Protein AF-X1UG39-F1 (afdb_monomer_lite)

Foldseek 3Di:
DPPVVPQDFDPVLVVVLVPVLVVVLCVCPVDLAPDAFDDDDPDDVVVRVVVSVVVSVLSNVQSVSVQVSVQSSCCQAFQKGKKFWFPWDFDWDWDADPVRDTDIDRPDIGIHMHGADPVQKDWDFPDQDQPDQGKIKGKDKDFPVVLVVVVVDPVWDVVLSVVLSVDDAPPCPPPPDDDDDTDIKIKIWMWHFDKDWDQDPVRDTDIDGGFTWIWIDISNPGTGDIDGDPDPVSTGRMDMDGPADDPDRGNGGDHSCRVCVVVSVVVSVVVVVVVVVVVVVVVVD

Structure (mmCIF, N/CA/C/O backbone):
data_AF-X1UG39-F1
#
_entry.id   AF-X1UG39-F1
#
loop_
_atom_site.group_PDB
_atom_site.id
_atom_site.type_symbol
_atom_site.label_atom_id
_atom_site.label_alt_id
_atom_site.label_comp_id
_atom_site.label_asym_id
_atom_site.label_entity_id
_atom_site.label_seq_id
_atom_site.pdbx_PDB_ins_code
_atom_site.Cartn_x
_atom_site.Cartn_y
_atom_site.Cartn_z
_atom_site.occupancy
_atom_site.B_iso_or_equiv
_atom_site.auth_seq_id
_atom_site.auth_comp_id
_atom_site.auth_asym_id
_atom_site.auth_atom_id
_atom_site.pdbx_PDB_model_num
ATOM 1 N N . GLY A 1 1 ? 46.819 -3.287 -9.240 1.00 43.56 1 GLY A N 1
ATOM 2 C CA . GLY A 1 1 ? 45.831 -2.227 -9.510 1.00 43.56 1 GLY A CA 1
ATOM 3 C C . GLY A 1 1 ? 44.510 -2.910 -9.733 1.00 43.56 1 GLY A C 1
ATOM 4 O O . GLY A 1 1 ? 44.513 -4.001 -10.279 1.00 43.56 1 GLY A O 1
ATOM 5 N N . PHE A 1 2 ? 43.420 -2.375 -9.208 1.00 46.78 2 PHE A N 1
ATOM 6 C CA . PHE A 1 2 ? 42.122 -3.029 -9.295 1.00 46.78 2 PHE A CA 1
ATOM 7 C C . PHE A 1 2 ? 41.529 -2.851 -10.702 1.00 46.78 2 PHE A C 1
ATOM 9 O O . PHE A 1 2 ? 40.999 -1.787 -10.996 1.00 46.78 2 PHE A O 1
ATOM 16 N N . ASP A 1 3 ? 41.573 -3.889 -11.545 1.00 48.72 3 ASP A N 1
ATOM 17 C CA . ASP A 1 3 ? 40.987 -3.883 -12.904 1.00 48.72 3 ASP A CA 1
ATOM 18 C C . ASP A 1 3 ? 39.478 -3.551 -12.928 1.00 48.72 3 ASP A C 1
ATOM 20 O O . ASP A 1 3 ? 38.929 -3.178 -13.960 1.00 48.72 3 ASP A O 1
ATOM 24 N N . TRP A 1 4 ? 38.788 -3.616 -11.783 1.00 54.56 4 TRP A N 1
ATOM 25 C CA . TRP A 1 4 ? 37.382 -3.222 -11.664 1.00 54.56 4 TRP A CA 1
ATOM 26 C C . TRP A 1 4 ? 37.149 -1.705 -11.584 1.00 54.56 4 TRP A C 1
ATOM 28 O O . TRP A 1 4 ? 36.007 -1.279 -11.730 1.00 54.56 4 TRP A O 1
ATOM 38 N N . GLN A 1 5 ? 38.184 -0.880 -11.369 1.00 53.16 5 GLN A N 1
ATOM 39 C CA . GLN A 1 5 ? 38.027 0.582 -11.298 1.00 53.16 5 GLN A CA 1
ATOM 40 C C . GLN A 1 5 ? 37.808 1.246 -12.667 1.00 53.16 5 GLN A C 1
ATOM 42 O O . GLN A 1 5 ? 37.287 2.357 -12.706 1.00 53.16 5 GLN A O 1
ATOM 47 N N . ASN A 1 6 ? 38.124 0.561 -13.772 1.00 61.47 6 ASN A N 1
ATOM 48 C CA . ASN A 1 6 ? 37.990 1.106 -15.130 1.00 61.47 6 ASN A CA 1
ATOM 49 C C . ASN A 1 6 ? 36.789 0.547 -15.912 1.00 61.47 6 ASN A C 1
ATOM 51 O O . ASN A 1 6 ? 36.588 0.911 -17.068 1.00 61.47 6 ASN A O 1
ATOM 55 N N . ALA A 1 7 ? 35.976 -0.327 -15.310 1.00 72.44 7 ALA A N 1
ATOM 56 C CA . ALA A 1 7 ? 34.803 -0.871 -15.981 1.00 72.44 7 ALA A CA 1
ATOM 57 C C . ALA A 1 7 ? 33.706 0.199 -16.095 1.00 72.44 7 ALA A C 1
ATOM 59 O O . ALA A 1 7 ? 33.137 0.646 -15.097 1.00 72.44 7 ALA A O 1
ATOM 60 N N . VAL A 1 8 ? 33.372 0.582 -17.324 1.00 82.06 8 VAL A N 1
ATOM 61 C CA . VAL A 1 8 ? 32.267 1.494 -17.608 1.00 82.06 8 VAL A CA 1
ATOM 62 C C . VAL A 1 8 ? 30.951 0.730 -17.509 1.00 82.06 8 VAL A C 1
ATOM 64 O O . VAL A 1 8 ? 30.766 -0.331 -18.113 1.00 82.06 8 VAL A O 1
ATOM 67 N N . ASN A 1 9 ? 30.024 1.289 -16.735 1.00 85.06 9 ASN A N 1
ATOM 68 C CA . ASN A 1 9 ? 28.650 0.821 -16.636 1.00 85.06 9 ASN A CA 1
ATOM 69 C C . ASN A 1 9 ? 27.743 1.819 -17.356 1.00 85.06 9 ASN A C 1
ATOM 71 O O . ASN A 1 9 ? 27.659 2.979 -16.957 1.00 85.06 9 ASN A O 1
ATOM 75 N N . VAL A 1 10 ? 27.070 1.374 -18.413 1.00 86.88 10 VAL A N 1
ATOM 76 C CA . VAL A 1 10 ? 26.100 2.195 -19.141 1.00 86.88 10 VAL A CA 1
ATOM 77 C C . VAL A 1 10 ? 24.758 2.084 -18.425 1.00 86.88 10 VAL A C 1
ATOM 79 O O . VAL A 1 10 ? 24.205 0.994 -18.410 1.00 86.88 10 VAL A O 1
ATOM 82 N N . PRO A 1 11 ? 24.176 3.143 -17.851 1.00 88.50 11 PRO A N 1
ATOM 83 C CA . PRO A 1 11 ? 22.990 3.028 -17.001 1.00 88.50 11 PRO A CA 1
ATOM 84 C C . PRO A 1 11 ? 21.670 2.883 -17.790 1.00 88.50 11 PRO A C 1
ATOM 86 O O . PRO A 1 11 ? 20.670 3.507 -17.445 1.00 88.50 11 PRO A O 1
ATOM 89 N N . LEU A 1 12 ? 21.623 2.026 -18.819 1.00 89.25 12 LEU A N 1
ATOM 90 C CA . LEU A 1 12 ? 20.461 1.870 -19.706 1.00 89.25 12 LEU A CA 1
ATOM 91 C C . LEU A 1 12 ? 19.180 1.525 -18.935 1.00 89.25 12 LEU A C 1
ATOM 93 O O . LEU A 1 12 ? 18.113 2.050 -19.236 1.00 89.25 12 LEU A O 1
ATOM 97 N N . MET A 1 13 ? 19.269 0.641 -17.937 1.00 88.94 13 MET A N 1
ATOM 98 C CA . MET A 1 13 ? 18.095 0.255 -17.144 1.00 88.94 13 MET A CA 1
ATOM 99 C C . MET A 1 13 ? 17.573 1.386 -16.258 1.00 88.94 13 MET A C 1
ATOM 101 O O . MET A 1 13 ? 16.368 1.471 -16.038 1.00 88.94 13 MET A O 1
ATOM 105 N N . VAL A 1 14 ? 18.461 2.2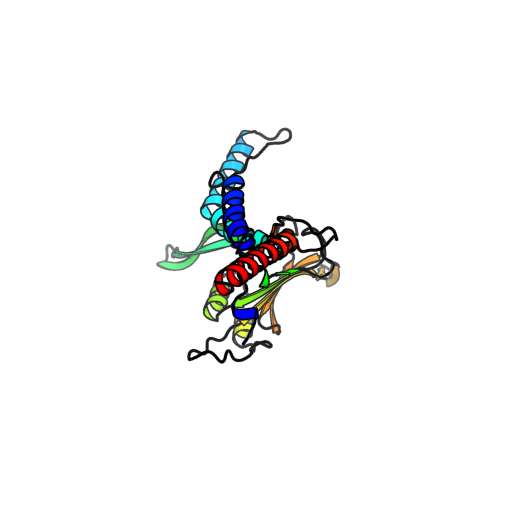58 -15.773 1.00 87.06 14 VAL A N 1
ATOM 106 C CA . VAL A 1 14 ? 18.077 3.424 -14.964 1.00 87.06 14 VAL A CA 1
ATOM 107 C C . VAL A 1 14 ? 17.366 4.446 -15.846 1.00 87.06 14 VAL A C 1
ATOM 109 O O . VAL A 1 14 ? 16.283 4.905 -15.500 1.00 87.06 14 VAL A O 1
ATOM 112 N N . GLU A 1 15 ? 17.921 4.740 -17.023 1.00 88.25 15 GLU A N 1
ATOM 113 C CA . GLU A 1 15 ? 17.285 5.625 -18.007 1.00 88.25 15 GLU A CA 1
ATOM 114 C C . GLU A 1 15 ? 15.943 5.061 -18.503 1.00 88.25 15 GLU A C 1
ATOM 116 O O . GLU A 1 15 ? 14.964 5.794 -18.674 1.00 88.25 15 GLU A O 1
ATOM 121 N N . GLY A 1 16 ? 15.875 3.741 -18.698 1.00 87.75 16 GLY A N 1
ATOM 122 C CA . GLY A 1 16 ? 14.657 3.031 -19.069 1.00 87.75 16 GLY A CA 1
ATOM 123 C C . GLY A 1 16 ? 13.558 3.174 -18.019 1.00 87.75 16 GLY A C 1
ATOM 124 O O . GLY A 1 16 ? 12.430 3.522 -18.365 1.00 87.75 16 GLY A O 1
ATOM 125 N N . GLU A 1 17 ? 13.880 2.970 -16.742 1.00 87.94 17 GLU A N 1
ATOM 126 C CA . GLU A 1 17 ? 12.939 3.152 -15.630 1.00 87.94 17 GLU A CA 1
ATOM 127 C C . GLU A 1 17 ? 12.430 4.597 -15.547 1.00 87.94 17 GLU A C 1
ATOM 129 O O . GLU A 1 17 ? 11.215 4.816 -15.572 1.00 87.94 17 GLU A O 1
ATOM 134 N N . GLN A 1 18 ? 13.345 5.573 -15.587 1.00 88.75 18 GLN A N 1
ATOM 135 C CA . GLN A 1 18 ? 13.027 7.005 -15.568 1.00 88.75 18 GLN A CA 1
ATOM 136 C C . GLN A 1 18 ? 12.145 7.441 -16.744 1.00 88.75 18 GLN A C 1
ATOM 138 O O . GLN A 1 18 ? 11.465 8.462 -16.667 1.00 88.75 18 GLN A O 1
ATOM 143 N N . THR A 1 19 ? 12.131 6.671 -17.833 1.00 91.44 19 THR A N 1
ATOM 144 C CA . THR A 1 19 ? 11.298 6.942 -19.008 1.00 91.44 19 THR A CA 1
ATOM 145 C C . THR A 1 19 ? 9.962 6.197 -18.963 1.00 91.44 19 THR A C 1
ATOM 147 O O . THR A 1 19 ? 8.933 6.749 -19.357 1.00 91.44 19 THR A O 1
ATOM 150 N N . ILE A 1 20 ? 9.951 4.940 -18.516 1.00 90.19 20 ILE A N 1
ATOM 151 C CA . ILE A 1 20 ? 8.768 4.071 -18.549 1.00 90.19 20 ILE A CA 1
ATOM 152 C C . ILE A 1 20 ? 7.751 4.494 -17.492 1.00 90.19 20 ILE A C 1
ATOM 154 O O . ILE A 1 20 ? 6.571 4.632 -17.821 1.00 90.19 20 ILE A O 1
ATOM 158 N N . THR A 1 21 ? 8.191 4.749 -16.257 1.00 91.44 21 THR A N 1
ATOM 159 C CA . THR A 1 21 ? 7.283 5.076 -15.149 1.00 91.44 21 THR A CA 1
ATOM 160 C C . THR A 1 21 ? 6.455 6.342 -15.439 1.00 91.44 21 THR A C 1
ATOM 162 O O . THR A 1 21 ? 5.224 6.254 -15.382 1.00 91.44 21 THR A O 1
ATOM 165 N N . PRO A 1 22 ? 7.043 7.486 -15.860 1.00 92.06 22 PRO A N 1
ATOM 166 C CA . PRO A 1 22 ? 6.260 8.684 -16.174 1.00 92.06 22 PRO A CA 1
ATOM 167 C C . PRO A 1 22 ? 5.339 8.508 -17.383 1.00 92.06 22 PRO A C 1
ATOM 169 O O . PRO A 1 22 ? 4.223 9.021 -17.387 1.00 92.06 22 PRO A O 1
ATOM 172 N N . ARG A 1 23 ? 5.764 7.756 -18.408 1.00 93.00 23 ARG A N 1
ATOM 173 C CA . ARG A 1 23 ? 4.927 7.498 -19.592 1.00 93.00 23 ARG A CA 1
ATOM 174 C C . ARG A 1 23 ? 3.716 6.636 -19.258 1.00 93.00 23 ARG A C 1
ATOM 176 O O . ARG A 1 23 ? 2.617 6.945 -19.710 1.00 93.00 23 ARG A O 1
ATOM 183 N N . LEU A 1 24 ? 3.907 5.584 -18.460 1.00 90.50 24 LEU A N 1
ATOM 184 C CA . LEU A 1 24 ? 2.805 4.766 -17.957 1.00 90.50 24 LEU A CA 1
ATOM 185 C C . LEU A 1 24 ? 1.859 5.600 -17.098 1.00 90.50 24 LEU A C 1
ATOM 187 O O . LEU A 1 24 ? 0.648 5.467 -17.231 1.00 90.50 24 LEU A O 1
ATOM 191 N N . PHE A 1 25 ? 2.401 6.474 -16.250 1.00 91.81 25 PHE A N 1
ATOM 192 C CA . PHE A 1 25 ? 1.592 7.338 -15.402 1.00 91.81 25 PHE A CA 1
ATOM 193 C C . PHE A 1 25 ? 0.697 8.267 -16.227 1.00 91.81 25 PHE A C 1
ATOM 195 O O . PHE A 1 25 ? -0.512 8.270 -16.028 1.00 91.81 25 PHE A O 1
ATOM 202 N N . VAL A 1 26 ? 1.255 8.975 -17.213 1.00 92.00 26 VAL A N 1
ATOM 203 C CA . VAL A 1 26 ? 0.478 9.859 -18.101 1.00 92.00 26 VAL A CA 1
ATOM 204 C C . VAL A 1 26 ? -0.567 9.081 -18.911 1.00 92.00 26 VAL A C 1
ATOM 206 O O . VAL A 1 26 ? -1.659 9.585 -19.154 1.00 92.00 26 VAL A O 1
ATOM 209 N N . ALA A 1 27 ? -0.260 7.844 -19.314 1.00 90.25 27 ALA A N 1
ATOM 210 C CA . ALA A 1 27 ? -1.197 6.999 -20.052 1.00 90.25 27 ALA A CA 1
ATOM 211 C C . ALA A 1 27 ? -2.355 6.477 -19.182 1.00 90.25 27 ALA A C 1
ATOM 213 O O . ALA A 1 27 ? -3.484 6.390 -19.663 1.00 90.25 27 ALA A O 1
ATOM 214 N N . LEU A 1 28 ? -2.087 6.123 -17.921 1.00 88.31 28 LEU A N 1
ATOM 215 C CA . LEU A 1 28 ? -3.104 5.638 -16.982 1.00 88.31 28 LEU A CA 1
ATOM 216 C C . LEU A 1 28 ? -3.922 6.776 -16.372 1.00 88.31 28 LEU A C 1
ATOM 218 O O . LEU A 1 28 ? -5.110 6.595 -16.125 1.00 88.31 28 LEU A O 1
ATOM 222 N N . PHE A 1 29 ? -3.306 7.941 -16.173 1.00 89.62 29 PHE A N 1
ATOM 223 C CA . PHE A 1 29 ? -3.906 9.136 -15.586 1.00 89.62 29 PHE A CA 1
ATOM 224 C C . PHE A 1 29 ? -3.831 10.332 -16.550 1.00 89.62 29 PHE A C 1
ATOM 226 O O . PHE A 1 29 ? -3.197 11.337 -16.234 1.00 89.62 29 PHE A O 1
ATOM 233 N N . PRO A 1 30 ? -4.488 10.268 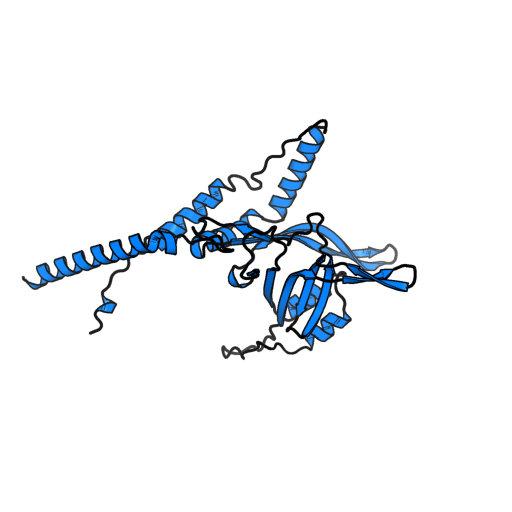-17.728 1.00 84.69 30 PRO A N 1
ATOM 234 C CA . PRO A 1 30 ? -4.514 11.390 -18.669 1.00 84.69 30 PRO A CA 1
ATOM 235 C C . PRO A 1 30 ? -5.254 12.616 -18.111 1.00 84.69 30 PRO A C 1
ATOM 237 O O . PRO A 1 30 ? -5.023 13.731 -18.562 1.00 84.69 30 PRO A O 1
ATOM 240 N N . ASN A 1 31 ? -6.147 12.403 -17.142 1.00 82.44 31 ASN A N 1
ATOM 241 C CA . ASN A 1 31 ? -6.855 13.421 -16.372 1.00 82.44 31 ASN A CA 1
ATOM 242 C C . ASN A 1 31 ? -6.887 12.979 -14.901 1.00 82.44 31 ASN A C 1
ATOM 244 O O . ASN A 1 31 ? -6.723 11.791 -14.623 1.00 82.44 31 ASN A O 1
ATOM 248 N N . ASP A 1 32 ? -7.223 13.885 -13.979 1.00 71.00 32 ASP A N 1
ATOM 249 C CA . ASP A 1 32 ? -7.177 13.608 -12.533 1.00 71.00 32 ASP A CA 1
ATOM 250 C C . ASP A 1 32 ? -8.048 12.430 -12.058 1.00 71.00 32 ASP A C 1
ATOM 252 O O . ASP A 1 32 ? -7.845 11.943 -10.956 1.00 71.00 32 ASP A O 1
ATOM 256 N N . ALA A 1 33 ? -9.042 11.985 -12.838 1.00 78.44 33 ALA A N 1
ATOM 257 C CA . ALA A 1 33 ? -9.905 10.849 -12.500 1.00 78.44 33 ALA A CA 1
ATOM 258 C C . ALA A 1 33 ? -10.308 10.070 -13.773 1.00 78.44 33 ALA A C 1
ATOM 260 O O . ALA A 1 33 ? -11.384 10.310 -14.339 1.00 78.44 33 ALA A O 1
ATOM 261 N N . PRO A 1 34 ? -9.438 9.168 -14.263 1.00 82.75 34 PRO A N 1
ATOM 262 C CA . PRO A 1 34 ? -9.555 8.515 -15.566 1.00 82.75 34 PRO A CA 1
ATOM 263 C C . PRO A 1 34 ? -10.505 7.314 -15.503 1.00 82.75 34 PRO A C 1
ATOM 265 O O . PRO A 1 34 ? -10.111 6.166 -15.686 1.00 82.75 34 PRO A O 1
ATOM 268 N N . MET A 1 35 ? -11.774 7.572 -15.198 1.00 84.69 35 MET A N 1
ATOM 269 C CA . MET A 1 35 ? -12.773 6.523 -15.038 1.00 84.69 35 MET A CA 1
ATOM 270 C C . MET A 1 35 ? -14.095 6.864 -15.703 1.00 84.69 35 MET A C 1
ATOM 272 O O . MET A 1 35 ? -14.516 8.026 -15.746 1.00 84.69 35 MET A O 1
ATOM 276 N N . ASP A 1 36 ? -14.762 5.815 -16.169 1.00 84.19 36 ASP A N 1
ATOM 277 C CA . ASP A 1 36 ? -16.107 5.889 -16.708 1.00 84.19 36 ASP A CA 1
ATOM 278 C C . ASP A 1 36 ? -17.020 4.880 -16.014 1.00 84.19 36 ASP A C 1
ATOM 280 O O . ASP A 1 36 ? -16.575 3.818 -15.578 1.00 84.19 36 ASP A O 1
ATOM 284 N N . VAL A 1 37 ? -18.293 5.240 -15.876 1.00 86.69 37 VAL A N 1
ATOM 285 C CA . VAL A 1 37 ? -19.302 4.405 -15.218 1.00 86.69 37 VAL A CA 1
ATOM 286 C C . VAL A 1 37 ? -20.331 4.034 -16.265 1.00 86.69 37 VAL A C 1
ATOM 288 O O . VAL A 1 37 ? -21.053 4.896 -16.761 1.00 86.69 37 VAL A O 1
ATOM 291 N N . LYS A 1 38 ? -20.402 2.744 -16.589 1.00 87.44 38 LYS A N 1
ATOM 292 C CA . LYS A 1 38 ? -21.445 2.193 -17.446 1.00 87.44 38 LYS A CA 1
ATOM 293 C C . LYS A 1 38 ? -22.551 1.625 -16.566 1.00 87.44 38 LYS A C 1
ATOM 295 O O . LYS A 1 38 ? -22.279 0.825 -15.675 1.00 87.44 38 LYS A O 1
ATOM 300 N N . VAL A 1 39 ? -23.782 2.058 -16.807 1.00 86.06 39 VAL A N 1
ATOM 301 C CA . VAL A 1 39 ? -24.960 1.510 -16.131 1.00 86.06 39 VAL A CA 1
ATOM 302 C C . VAL A 1 39 ? -25.368 0.220 -16.845 1.00 86.06 39 VAL A C 1
ATOM 304 O O . VAL A 1 39 ? -25.439 0.189 -18.073 1.00 86.06 39 VAL A O 1
ATOM 307 N N . GLU A 1 40 ? -25.591 -0.851 -16.086 1.00 85.94 40 GLU A N 1
ATOM 308 C CA . GLU A 1 40 ? -26.074 -2.137 -16.599 1.00 85.94 40 GLU A CA 1
ATOM 309 C C . GLU A 1 40 ? -27.494 -2.409 -16.074 1.00 85.94 40 GLU A C 1
ATOM 311 O O . GLU A 1 40 ? -27.771 -2.198 -14.892 1.00 85.94 40 GLU A O 1
ATOM 316 N N . GLY A 1 41 ? -28.394 -2.883 -16.945 1.00 83.81 41 GLY A N 1
ATOM 317 C CA . GLY A 1 41 ? -29.793 -3.191 -16.610 1.00 83.81 41 GLY A CA 1
ATOM 318 C C . GLY A 1 41 ? -30.752 -1.994 -16.714 1.00 83.81 41 GLY A C 1
ATOM 319 O O . GLY A 1 41 ? -30.502 -1.066 -17.476 1.00 83.81 41 GLY A O 1
ATOM 320 N N . ASP A 1 42 ? -31.841 -2.026 -15.937 1.00 84.19 42 ASP A N 1
ATOM 321 C CA . ASP A 1 42 ? -32.920 -1.011 -15.926 1.00 84.19 42 ASP A CA 1
ATOM 322 C C . ASP A 1 42 ? -32.642 0.190 -14.996 1.00 84.19 42 ASP A C 1
ATOM 324 O O . ASP A 1 42 ? -33.539 0.974 -14.673 1.00 84.19 42 ASP A O 1
ATOM 328 N N . ALA A 1 43 ? -31.412 0.340 -14.498 1.00 83.06 43 ALA A N 1
ATOM 329 C CA . ALA A 1 43 ? -31.084 1.448 -13.609 1.00 83.06 43 ALA A CA 1
ATOM 330 C C . ALA A 1 43 ? -31.063 2.794 -14.374 1.00 83.06 43 ALA A C 1
ATOM 332 O O . ALA A 1 43 ? -30.602 2.847 -15.516 1.00 83.06 43 ALA A O 1
ATOM 333 N N . PRO A 1 44 ? -31.516 3.910 -13.766 1.00 87.44 44 PRO A N 1
ATOM 334 C CA . PRO A 1 44 ? -31.532 5.208 -14.437 1.00 87.44 44 PRO A CA 1
ATOM 335 C C . PRO A 1 44 ? -30.117 5.707 -14.759 1.00 87.44 44 PRO A C 1
ATOM 337 O O . PRO A 1 44 ? -29.266 5.785 -13.868 1.00 87.44 44 PRO A O 1
ATOM 340 N N . GLU A 1 45 ? -29.884 6.152 -15.996 1.00 86.75 45 GLU A N 1
ATOM 341 C CA . GLU A 1 45 ? -28.589 6.709 -16.426 1.00 86.75 45 GLU A CA 1
ATOM 342 C C . GLU A 1 45 ? -28.145 7.912 -15.573 1.00 86.75 45 GLU A C 1
ATOM 344 O O . GLU A 1 45 ? -26.958 8.078 -15.282 1.00 86.75 45 GLU A O 1
ATOM 349 N N . GLU A 1 46 ? -29.098 8.709 -15.078 1.00 87.12 46 GLU A N 1
ATOM 350 C CA . GLU A 1 46 ? -28.826 9.835 -14.178 1.00 87.12 46 GLU A CA 1
ATOM 351 C C . GLU A 1 46 ? -28.083 9.417 -12.902 1.00 87.12 46 GLU A C 1
ATOM 353 O O . GLU A 1 46 ? -27.228 10.154 -12.403 1.00 87.12 46 GLU A O 1
ATOM 358 N N . GLN A 1 47 ? -28.387 8.233 -12.362 1.00 86.81 47 GLN A N 1
ATOM 359 C CA . GLN A 1 47 ? -27.704 7.725 -11.174 1.00 86.81 47 GLN A CA 1
ATOM 360 C C . GLN A 1 47 ? -26.250 7.377 -11.494 1.00 86.81 47 GLN A C 1
ATOM 362 O O . GLN A 1 47 ? -25.364 7.702 -10.705 1.00 86.81 47 GLN A O 1
ATOM 367 N N . GLY A 1 48 ? -25.989 6.807 -12.673 1.00 86.94 48 GLY A N 1
ATOM 368 C CA . GLY A 1 48 ? -24.634 6.539 -13.156 1.00 86.94 48 GLY A CA 1
ATOM 369 C C . GLY A 1 48 ? -23.797 7.812 -13.267 1.00 86.94 48 GLY A C 1
ATOM 370 O O . GLY A 1 48 ? -22.667 7.853 -12.779 1.00 86.94 48 GLY A O 1
ATOM 371 N N . ILE A 1 49 ? -24.377 8.887 -13.810 1.00 87.19 49 ILE A N 1
ATOM 372 C CA . ILE A 1 49 ? -23.715 10.197 -13.916 1.00 87.19 49 ILE A CA 1
ATOM 373 C C . ILE A 1 49 ? -23.397 10.767 -12.526 1.00 87.19 49 ILE A C 1
ATOM 375 O O . ILE A 1 49 ? -22.288 11.255 -12.295 1.00 87.19 49 ILE A O 1
ATOM 379 N N . ARG A 1 50 ? -24.335 10.676 -11.572 1.00 89.00 50 ARG A N 1
ATOM 380 C CA . ARG A 1 50 ? -24.105 11.129 -10.188 1.00 89.00 50 ARG A CA 1
ATOM 381 C C . ARG A 1 50 ? -22.999 10.332 -9.503 1.00 89.00 50 ARG A C 1
ATOM 383 O O . ARG A 1 50 ? -22.115 10.929 -8.893 1.00 89.00 50 ARG A O 1
ATOM 390 N N . ILE A 1 51 ? -23.022 9.005 -9.629 1.00 89.00 51 ILE A N 1
ATOM 391 C CA . ILE A 1 51 ? -21.992 8.120 -9.070 1.00 89.00 51 ILE A CA 1
ATOM 392 C C . ILE A 1 51 ? -20.630 8.465 -9.670 1.00 89.00 51 ILE A C 1
ATOM 394 O O . ILE A 1 51 ? -19.673 8.665 -8.925 1.00 89.00 51 ILE A O 1
ATOM 398 N N . LYS A 1 52 ? -20.547 8.626 -10.996 1.00 90.00 52 LYS A N 1
ATOM 399 C CA . LYS A 1 52 ? -19.323 9.056 -11.679 1.00 90.00 52 LYS A CA 1
ATOM 400 C C . LYS A 1 52 ? -18.794 10.369 -11.103 1.00 90.00 52 LYS A C 1
ATOM 402 O O . LYS A 1 52 ? -17.622 10.433 -10.744 1.00 90.00 52 LYS A O 1
ATOM 407 N N . GLY A 1 53 ? -19.649 11.381 -10.951 1.00 90.38 53 GLY A N 1
ATOM 408 C CA . GLY A 1 53 ? -19.262 12.672 -10.378 1.00 90.38 53 GLY A CA 1
ATOM 409 C C . GLY A 1 53 ? -18.728 12.561 -8.946 1.00 90.38 53 GLY A C 1
ATOM 410 O O . GLY A 1 53 ? -17.703 13.161 -8.625 1.00 90.38 53 GLY A O 1
ATOM 411 N N . ILE A 1 54 ? -19.371 11.750 -8.099 1.00 89.50 54 ILE A N 1
ATOM 412 C CA . ILE A 1 54 ? -18.940 11.521 -6.710 1.00 89.50 54 ILE A CA 1
ATOM 413 C C . ILE A 1 54 ? -17.589 10.804 -6.663 1.00 89.50 54 ILE A C 1
ATOM 415 O O . ILE A 1 54 ? -16.706 11.215 -5.907 1.00 89.50 54 ILE A O 1
ATOM 419 N N . ILE A 1 55 ? -17.399 9.755 -7.469 1.00 88.38 55 ILE A N 1
ATOM 420 C CA . ILE A 1 55 ? -16.133 9.022 -7.446 1.00 88.38 55 ILE A CA 1
ATOM 421 C C . ILE A 1 55 ? -15.007 9.901 -7.992 1.00 88.38 55 ILE A C 1
ATOM 423 O O . ILE A 1 55 ? -13.969 9.998 -7.347 1.00 88.38 55 ILE A O 1
ATOM 427 N N . GLN A 1 56 ? -15.224 10.613 -9.103 1.00 89.88 56 GLN A N 1
ATOM 428 C CA . GLN A 1 56 ? -14.235 11.550 -9.648 1.00 89.88 56 GLN A CA 1
ATOM 429 C C . GLN A 1 56 ? -13.873 12.654 -8.647 1.00 89.88 56 GLN A C 1
ATOM 431 O O . GLN A 1 56 ? -12.705 13.024 -8.539 1.00 89.88 56 GLN A O 1
ATOM 436 N N . HIS A 1 57 ? -14.849 13.159 -7.886 1.00 90.19 57 HIS A N 1
ATOM 437 C CA . HIS A 1 57 ? -14.592 14.115 -6.816 1.00 90.19 57 HIS A CA 1
ATOM 438 C C . HIS A 1 57 ? -13.675 13.516 -5.742 1.00 90.19 57 HIS A C 1
ATOM 440 O O . HIS A 1 57 ? -12.622 14.084 -5.464 1.00 90.19 57 HIS A O 1
ATOM 446 N N . HIS A 1 58 ? -14.015 12.352 -5.181 1.00 88.38 58 HIS A N 1
ATOM 447 C CA . HIS A 1 58 ? -13.189 11.718 -4.148 1.00 88.38 58 HIS A CA 1
ATOM 448 C C . HIS A 1 58 ? -11.802 11.314 -4.649 1.00 88.38 58 HIS A C 1
ATOM 450 O O . HIS A 1 58 ? -10.837 11.451 -3.905 1.00 88.38 58 HIS A O 1
ATOM 456 N N . PHE A 1 59 ? -11.691 10.887 -5.906 1.00 89.19 59 PHE A N 1
ATOM 457 C CA . PHE A 1 59 ? -10.419 10.550 -6.540 1.00 89.19 59 PHE A CA 1
ATOM 458 C C . PHE A 1 59 ? -9.463 11.751 -6.576 1.00 89.19 59 PHE A C 1
ATOM 460 O O . PHE A 1 59 ? -8.281 11.610 -6.273 1.00 89.19 59 PHE A O 1
ATOM 467 N N . ARG A 1 60 ? -9.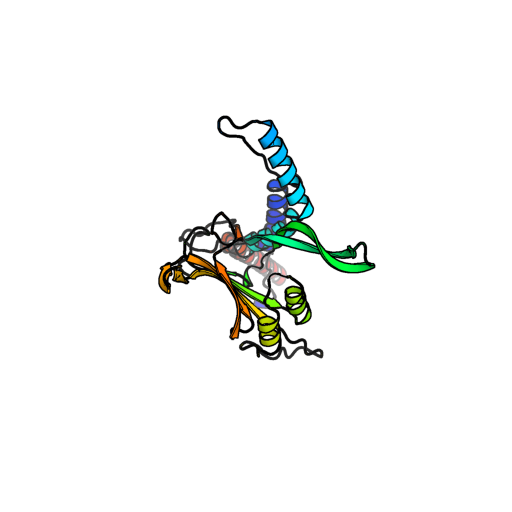997 12.946 -6.872 1.00 88.31 60 ARG A N 1
ATOM 468 C CA . ARG A 1 60 ? -9.247 14.210 -6.844 1.00 88.31 60 ARG A CA 1
ATOM 469 C C . ARG A 1 60 ? -8.895 14.647 -5.428 1.00 88.31 60 ARG A C 1
ATOM 471 O O . ARG A 1 60 ? -7.762 15.031 -5.175 1.00 88.31 60 ARG A O 1
ATOM 478 N N . VAL A 1 61 ? -9.853 14.604 -4.498 1.00 88.62 61 VAL A N 1
ATOM 479 C CA . VAL A 1 61 ? -9.629 15.078 -3.118 1.00 88.62 61 VAL A CA 1
ATOM 480 C C . VAL A 1 61 ? -8.633 14.187 -2.362 1.00 88.62 61 VAL A C 1
ATOM 482 O O . VAL A 1 61 ? -7.892 14.681 -1.515 1.00 88.62 61 VAL A O 1
ATOM 485 N N . ALA A 1 62 ? -8.607 12.888 -2.662 1.00 87.44 62 ALA A N 1
ATOM 486 C CA . ALA A 1 62 ? -7.664 11.936 -2.081 1.00 87.44 62 ALA A CA 1
ATOM 487 C C . ALA A 1 62 ? -6.295 11.896 -2.784 1.00 87.44 62 ALA A C 1
ATOM 489 O O . ALA A 1 62 ? -5.471 11.084 -2.388 1.00 87.44 62 ALA A O 1
ATOM 490 N N . ASP A 1 63 ? -6.073 12.716 -3.820 1.00 90.12 63 ASP A N 1
ATOM 491 C CA . ASP A 1 63 ? -4.854 12.722 -4.644 1.00 90.12 63 ASP A CA 1
ATOM 492 C C . ASP A 1 63 ? -4.366 11.310 -5.022 1.00 90.12 63 ASP A C 1
ATOM 494 O O . ASP A 1 63 ? -3.199 10.942 -4.882 1.00 90.12 63 ASP A O 1
ATOM 498 N N . VAL A 1 64 ? -5.297 10.481 -5.507 1.00 90.69 64 VAL A N 1
ATOM 499 C CA . VAL A 1 64 ? -4.983 9.102 -5.904 1.00 90.69 64 VAL A CA 1
ATOM 500 C C . VAL A 1 64 ? -3.843 9.046 -6.934 1.00 90.69 64 VAL A C 1
ATOM 502 O O . VAL A 1 64 ? -2.987 8.174 -6.785 1.00 90.69 64 VAL A O 1
ATOM 505 N N . PRO A 1 65 ? -3.755 9.940 -7.946 1.00 91.06 65 PRO A N 1
ATOM 506 C CA . PRO A 1 65 ? -2.610 9.952 -8.854 1.00 91.06 65 PRO A CA 1
ATOM 507 C C . PRO A 1 65 ? -1.275 10.171 -8.124 1.00 91.06 65 PRO A C 1
ATOM 509 O O . PRO A 1 65 ? -0.317 9.442 -8.395 1.00 91.06 65 PRO A O 1
ATOM 512 N N . GLY A 1 66 ? -1.214 11.110 -7.172 1.00 91.44 66 GLY A N 1
ATOM 513 C CA . GLY A 1 66 ? -0.022 11.374 -6.364 1.00 91.44 66 GLY A CA 1
ATOM 514 C C . GLY A 1 66 ? 0.438 10.158 -5.557 1.00 91.44 66 GLY A C 1
ATOM 515 O O . GLY A 1 66 ? 1.629 9.853 -5.529 1.00 91.44 66 GLY A O 1
ATOM 516 N N . GLU A 1 67 ? -0.502 9.403 -4.987 1.00 91.94 67 GLU A N 1
ATOM 517 C CA . GLU A 1 67 ? -0.223 8.185 -4.211 1.00 91.94 67 GLU A CA 1
ATOM 518 C C . GLU A 1 67 ? 0.079 6.958 -5.098 1.00 91.94 67 GLU A C 1
ATOM 520 O O . GLU A 1 67 ? 0.846 6.065 -4.724 1.00 91.94 67 GLU A O 1
ATOM 525 N N . CYS A 1 68 ? -0.481 6.906 -6.310 1.00 92.56 68 CYS A N 1
ATOM 526 C CA . CYS A 1 68 ? -0.220 5.846 -7.283 1.00 92.56 68 CYS A CA 1
ATOM 527 C C . CYS A 1 68 ? 1.161 5.967 -7.938 1.00 92.56 68 CYS A C 1
ATOM 529 O O . CYS A 1 68 ? 1.774 4.939 -8.226 1.00 92.56 68 CYS A O 1
ATOM 531 N N . TYR A 1 69 ? 1.671 7.180 -8.168 1.00 93.62 69 TYR A N 1
ATOM 532 C CA . TYR A 1 69 ? 2.977 7.392 -8.798 1.00 93.62 69 TYR A CA 1
ATOM 533 C C . TYR A 1 69 ? 4.134 6.648 -8.094 1.00 93.62 69 TYR A C 1
ATOM 535 O O . TYR A 1 69 ? 4.795 5.840 -8.751 1.00 93.62 69 TYR A O 1
ATOM 543 N N . PRO A 1 70 ? 4.372 6.801 -6.772 1.00 94.50 70 PRO A N 1
ATOM 544 C CA . PRO A 1 70 ? 5.426 6.055 -6.082 1.00 94.50 70 PRO A CA 1
ATOM 545 C C . PRO A 1 70 ? 5.179 4.538 -6.085 1.00 94.50 70 PRO A C 1
ATOM 547 O O . PRO A 1 70 ? 6.137 3.766 -6.176 1.00 94.50 70 PRO A O 1
ATOM 550 N N . ALA A 1 71 ? 3.918 4.087 -6.062 1.00 94.62 71 ALA A N 1
ATOM 551 C CA . ALA A 1 71 ? 3.588 2.668 -6.212 1.00 94.62 71 ALA A CA 1
ATOM 552 C C . ALA A 1 71 ? 3.978 2.136 -7.597 1.00 94.62 71 ALA A C 1
ATOM 554 O O . ALA A 1 71 ? 4.520 1.036 -7.705 1.00 94.62 71 ALA A O 1
ATOM 555 N N . MET A 1 72 ? 3.754 2.917 -8.655 1.00 94.06 72 MET A N 1
ATOM 556 C CA . MET A 1 72 ? 4.179 2.578 -10.012 1.00 94.06 72 MET A CA 1
ATOM 557 C C . MET A 1 72 ? 5.702 2.553 -10.140 1.00 94.06 72 MET A C 1
ATOM 559 O O . MET A 1 72 ? 6.230 1.623 -10.745 1.00 94.06 72 MET A O 1
ATOM 563 N N . THR A 1 73 ? 6.415 3.490 -9.513 1.00 93.94 73 THR A N 1
ATOM 564 C CA . THR A 1 73 ? 7.885 3.476 -9.453 1.00 93.94 73 THR A CA 1
ATOM 565 C C . THR A 1 73 ? 8.402 2.206 -8.776 1.00 93.94 73 THR A C 1
ATOM 567 O O . THR A 1 73 ? 9.272 1.521 -9.311 1.00 93.94 73 THR A O 1
ATOM 570 N N . GLN A 1 74 ? 7.831 1.815 -7.631 1.00 94.38 74 GLN A N 1
ATOM 571 C CA . GLN A 1 74 ? 8.202 0.556 -6.975 1.00 94.38 74 GLN A CA 1
ATOM 572 C C . GLN A 1 74 ? 7.828 -0.675 -7.802 1.00 94.38 74 GLN A C 1
ATOM 574 O O . GLN A 1 74 ? 8.587 -1.639 -7.836 1.00 94.38 74 GLN A O 1
ATOM 579 N N . CYS A 1 75 ? 6.708 -0.635 -8.520 1.00 94.06 75 CYS A N 1
ATOM 580 C CA . CYS A 1 75 ? 6.326 -1.681 -9.461 1.00 94.06 75 CYS A CA 1
ATOM 581 C C . CYS A 1 75 ? 7.347 -1.828 -10.598 1.00 94.06 75 CYS A C 1
ATOM 583 O O . CYS A 1 75 ? 7.757 -2.934 -10.935 1.00 94.06 75 CYS A O 1
ATOM 585 N N . SER A 1 76 ? 7.807 -0.707 -11.145 1.00 93.00 76 SER A N 1
ATOM 586 C CA . SER A 1 76 ? 8.813 -0.635 -12.201 1.00 93.00 76 SER A CA 1
ATOM 587 C C . SER A 1 76 ? 10.175 -1.178 -11.736 1.00 93.00 76 SER A C 1
ATOM 589 O O . SER A 1 76 ? 10.800 -1.993 -12.420 1.00 93.00 76 SER A O 1
ATOM 591 N N . LEU A 1 77 ? 10.601 -0.799 -10.524 1.00 92.19 77 LEU A N 1
ATOM 592 C CA . LEU A 1 77 ? 11.891 -1.177 -9.936 1.00 92.19 77 LEU A CA 1
ATOM 593 C C . LEU A 1 77 ? 11.915 -2.601 -9.361 1.00 92.19 77 LEU A C 1
ATOM 595 O O . LEU A 1 77 ? 12.819 -3.377 -9.665 1.00 92.19 77 LEU A O 1
ATOM 599 N N . LEU A 1 78 ? 10.938 -2.936 -8.516 1.00 92.75 78 LEU A N 1
ATOM 600 C CA . LEU A 1 78 ? 10.880 -4.162 -7.707 1.00 92.75 78 LEU A CA 1
ATOM 601 C C . LEU A 1 78 ? 9.882 -5.195 -8.254 1.00 92.75 78 LEU A C 1
ATOM 603 O O . LEU A 1 78 ? 9.749 -6.282 -7.698 1.00 92.75 78 LEU A O 1
ATOM 607 N N . GLY A 1 79 ? 9.144 -4.859 -9.313 1.00 92.94 79 GLY A N 1
ATOM 608 C CA . GLY A 1 79 ? 8.168 -5.729 -9.973 1.00 92.94 79 GLY A CA 1
ATOM 609 C C . GLY A 1 79 ? 6.755 -5.679 -9.393 1.00 92.94 79 GLY A C 1
ATOM 610 O O . GLY A 1 79 ? 5.812 -6.127 -10.043 1.00 92.94 79 GLY A O 1
ATOM 611 N N . THR A 1 80 ? 6.579 -5.145 -8.181 1.00 94.62 80 THR A N 1
ATOM 612 C CA . THR A 1 80 ? 5.262 -5.014 -7.534 1.00 94.62 80 THR A CA 1
ATOM 613 C C . THR A 1 80 ? 5.127 -3.664 -6.844 1.00 94.62 80 THR A C 1
ATOM 615 O O . THR A 1 80 ? 6.057 -3.225 -6.176 1.00 94.62 80 THR A O 1
ATOM 618 N N . GLY A 1 81 ? 3.971 -3.024 -6.983 1.00 95.06 81 GLY A N 1
ATOM 619 C CA . GLY A 1 81 ? 3.606 -1.803 -6.269 1.00 95.06 81 GLY A CA 1
ATOM 620 C C . GLY A 1 81 ? 2.330 -1.995 -5.460 1.00 95.06 81 GLY A C 1
ATOM 621 O O . GLY A 1 81 ? 1.483 -2.817 -5.828 1.00 95.06 81 GLY A O 1
ATOM 622 N N . TYR A 1 82 ? 2.180 -1.232 -4.378 1.00 95.50 82 TYR A N 1
ATOM 623 C CA . TYR A 1 82 ? 0.998 -1.294 -3.523 1.00 95.50 82 TYR A CA 1
ATOM 624 C C . TYR A 1 82 ? 0.424 0.093 -3.250 1.00 95.50 82 TYR A C 1
ATOM 626 O O . TYR A 1 82 ? 1.147 1.045 -2.960 1.00 95.50 82 TYR A O 1
ATOM 634 N N . VAL A 1 83 ? -0.901 0.172 -3.298 1.00 94.38 83 VAL A N 1
ATOM 635 C CA . VAL A 1 83 ? -1.672 1.339 -2.866 1.00 94.38 83 VAL A CA 1
ATOM 636 C C . VAL A 1 83 ? -2.744 0.845 -1.910 1.00 94.38 83 VAL A C 1
ATOM 638 O O . VAL A 1 83 ? -3.424 -0.138 -2.190 1.00 94.38 83 VAL A O 1
ATOM 641 N N . GLU A 1 84 ? -2.889 1.497 -0.770 1.00 91.25 84 GLU A N 1
ATOM 642 C CA . GLU A 1 84 ? -3.999 1.282 0.143 1.00 91.25 84 GLU A CA 1
ATOM 643 C C . GLU A 1 84 ? -5.176 2.146 -0.302 1.00 91.25 84 GLU A C 1
ATOM 645 O O . GLU A 1 84 ? -5.047 3.361 -0.439 1.00 91.25 84 GLU A O 1
ATOM 650 N N . GLY A 1 85 ? -6.320 1.511 -0.532 1.00 82.81 85 GLY A N 1
ATOM 651 C CA . GLY A 1 85 ? -7.569 2.170 -0.880 1.00 82.81 85 GLY A CA 1
ATOM 652 C C . GLY A 1 85 ? -8.659 1.726 0.081 1.00 82.81 85 GLY A C 1
ATOM 653 O O . GLY A 1 85 ? -8.925 0.535 0.206 1.00 82.81 85 GLY A O 1
ATOM 654 N N . GLY A 1 86 ? -9.299 2.680 0.758 1.00 70.25 86 GLY A N 1
ATOM 655 C CA . GLY A 1 86 ? -10.416 2.391 1.661 1.00 70.25 86 GLY A CA 1
ATOM 656 C C . GLY A 1 86 ? -10.191 2.799 3.111 1.00 70.25 86 GLY A C 1
ATOM 657 O O . GLY A 1 86 ? -11.111 2.652 3.923 1.00 70.25 86 GLY A O 1
ATOM 658 N N . GLN A 1 87 ? -9.027 3.346 3.476 1.00 73.06 87 GLN A N 1
ATOM 659 C CA . GLN A 1 87 ? -8.933 4.048 4.751 1.00 73.06 87 GLN A CA 1
ATOM 660 C C . GLN A 1 87 ? -9.852 5.276 4.681 1.00 73.06 87 GLN A C 1
ATOM 662 O O . GLN A 1 87 ? -9.812 6.053 3.731 1.00 73.06 87 GLN A O 1
ATOM 667 N N . TRP A 1 88 ? -10.720 5.435 5.678 1.00 76.31 88 TRP A N 1
ATOM 668 C CA . TRP A 1 88 ? -11.550 6.628 5.776 1.00 76.31 88 TRP A CA 1
ATOM 669 C C . TRP A 1 88 ? -10.742 7.737 6.433 1.00 76.31 88 TRP A C 1
ATOM 671 O O . TRP A 1 88 ? -10.328 7.606 7.586 1.00 76.31 88 TRP A O 1
ATOM 681 N N . PHE A 1 89 ? -10.549 8.836 5.715 1.00 80.25 89 PHE A N 1
ATOM 682 C CA . PHE A 1 89 ? -10.063 10.068 6.304 1.00 80.25 89 PHE A CA 1
ATOM 683 C C . PHE A 1 89 ? -11.185 10.686 7.132 1.00 80.25 89 PHE A C 1
ATOM 685 O O . PHE A 1 89 ? -12.290 10.911 6.629 1.00 80.25 89 PHE A O 1
ATOM 692 N N . ILE A 1 90 ? -10.903 10.942 8.408 1.00 77.44 90 ILE A N 1
ATOM 693 C CA . ILE A 1 90 ? -11.821 11.612 9.324 1.00 77.44 90 ILE A CA 1
ATOM 694 C C . ILE A 1 90 ? -11.142 12.892 9.793 1.00 77.44 90 ILE A C 1
ATOM 696 O O . ILE A 1 90 ? -10.224 12.856 10.612 1.00 77.44 90 ILE A O 1
ATOM 700 N N . ARG A 1 91 ? -11.611 14.041 9.302 1.00 77.50 91 ARG A N 1
ATOM 701 C CA . ARG A 1 91 ? -11.211 15.333 9.861 1.00 77.50 91 ARG A CA 1
ATOM 702 C C . ARG A 1 91 ? -12.163 15.680 10.980 1.00 77.50 91 ARG A C 1
ATOM 704 O O . ARG A 1 91 ? -13.358 15.870 10.758 1.00 77.50 91 ARG A O 1
ATOM 711 N N . LYS A 1 92 ? -11.623 15.793 12.182 1.00 73.00 92 LYS A N 1
ATOM 712 C CA . LYS A 1 92 ? -12.365 16.279 13.337 1.00 73.00 92 LYS A CA 1
ATOM 713 C C . LYS A 1 92 ? -12.063 17.751 13.567 1.00 73.00 92 LYS A C 1
ATOM 715 O O . LYS A 1 92 ? -10.966 18.216 13.261 1.00 73.00 92 LYS A O 1
ATOM 720 N N . GLY A 1 93 ? -13.017 18.469 14.132 1.00 75.25 93 GLY A N 1
ATOM 721 C CA . GLY A 1 93 ? -12.773 19.817 14.615 1.00 75.25 93 GLY A CA 1
ATOM 722 C C . GLY A 1 93 ? -13.729 20.205 15.725 1.00 75.25 93 GLY A C 1
ATOM 723 O O . GLY A 1 93 ? -14.632 19.454 16.100 1.00 75.25 93 GLY A O 1
ATOM 724 N N . TRP A 1 94 ? -13.464 21.379 16.282 1.00 79.00 94 TRP A N 1
ATOM 725 C CA . TRP A 1 94 ? -14.226 21.919 17.393 1.00 79.00 94 TRP A CA 1
ATOM 726 C C . TRP A 1 94 ? -15.557 22.476 16.900 1.00 79.00 94 TRP A C 1
ATOM 728 O O . TRP A 1 94 ? -15.582 23.308 15.994 1.00 79.00 94 TRP A O 1
ATOM 738 N N . GLN A 1 95 ? -16.645 22.047 17.531 1.00 77.12 95 GLN A N 1
ATOM 739 C CA . GLN A 1 95 ? -17.932 22.729 17.471 1.00 77.12 95 GLN A CA 1
ATOM 740 C C . GLN A 1 95 ? -18.305 23.212 18.871 1.00 77.12 95 GLN A C 1
ATOM 742 O O . GLN A 1 95 ? -17.878 22.643 19.877 1.00 77.12 95 GLN A O 1
ATOM 747 N N . ILE A 1 96 ? -19.040 24.318 18.919 1.00 80.94 96 ILE A N 1
ATOM 748 C CA . ILE A 1 96 ? -19.527 24.933 20.151 1.00 80.94 96 ILE A CA 1
ATOM 749 C C . ILE A 1 96 ? -21.020 24.628 20.216 1.00 80.94 96 ILE A C 1
ATOM 751 O O . ILE A 1 96 ? -21.731 24.884 19.244 1.00 80.94 96 ILE A O 1
ATOM 755 N N . ASP A 1 97 ? -21.479 24.035 21.315 1.00 78.19 97 ASP A N 1
ATOM 756 C CA . ASP A 1 97 ? -22.911 23.817 21.539 1.00 78.19 97 ASP A CA 1
ATOM 757 C C . ASP A 1 97 ? -23.610 25.137 21.914 1.00 78.19 97 ASP A C 1
ATOM 759 O O . ASP A 1 97 ? -22.970 26.119 22.289 1.00 78.19 97 ASP A O 1
ATOM 763 N N . ASN A 1 98 ? -24.942 25.145 21.922 1.00 75.94 98 ASN A N 1
ATOM 764 C CA . ASN A 1 98 ? -25.768 26.261 22.398 1.00 75.94 98 ASN A CA 1
ATOM 765 C C . ASN A 1 98 ? -25.489 26.654 23.867 1.00 75.94 98 ASN A C 1
ATOM 767 O O . ASN A 1 98 ? -25.963 27.689 24.326 1.00 75.94 98 ASN A O 1
ATOM 771 N N . LYS A 1 99 ? -24.735 25.830 24.608 1.00 77.81 99 LYS A N 1
ATOM 772 C CA . LYS A 1 99 ? -24.275 26.061 25.988 1.00 77.81 99 LYS A CA 1
ATOM 773 C C . LYS A 1 99 ? -22.818 26.540 26.091 1.00 77.81 99 LYS A C 1
ATOM 775 O O . LYS A 1 99 ? -22.247 26.484 27.171 1.00 77.81 99 LYS A O 1
ATOM 780 N N . GLU A 1 100 ? -22.203 26.952 24.982 1.00 74.62 100 GLU A N 1
ATOM 781 C CA . GLU A 1 100 ? -20.792 27.375 24.885 1.00 74.62 100 GLU A CA 1
ATOM 782 C C . GLU A 1 100 ? -19.742 26.288 25.200 1.00 74.62 100 GLU A C 1
ATOM 784 O O . GLU A 1 100 ? -18.536 26.548 25.182 1.00 74.62 100 GLU A O 1
ATOM 789 N N . GLU A 1 101 ? -20.157 25.038 25.410 1.00 71.50 101 GLU A N 1
ATOM 790 C CA . GLU A 1 101 ? -19.238 23.920 25.607 1.00 71.50 101 GLU A CA 1
ATOM 791 C C . GLU A 1 101 ? -18.656 23.440 24.270 1.00 71.50 101 GLU A C 1
ATOM 793 O O . GLU A 1 101 ? -19.364 23.253 23.275 1.00 71.50 101 GLU A O 1
ATOM 798 N N . ARG A 1 102 ? -17.332 23.245 24.240 1.00 72.06 102 ARG A N 1
ATOM 799 C CA . ARG A 1 102 ? -16.603 22.777 23.057 1.00 72.06 102 ARG A CA 1
ATOM 800 C C . ARG A 1 102 ? -16.575 21.258 23.016 1.00 72.06 102 ARG A C 1
ATOM 802 O O . ARG A 1 102 ? -15.992 20.630 23.897 1.00 72.06 102 ARG A O 1
ATOM 809 N N . TYR A 1 103 ? -17.103 20.679 21.946 1.00 74.62 103 TYR A N 1
ATOM 810 C CA . TYR A 1 103 ? -17.041 19.242 21.700 1.00 74.62 103 TYR A CA 1
ATOM 811 C C . TYR A 1 103 ? -16.428 18.938 20.329 1.00 74.62 103 TYR A C 1
ATOM 813 O O . TYR A 1 103 ? -16.390 19.775 19.424 1.00 74.62 103 TYR A O 1
ATOM 821 N N . PHE A 1 104 ? -15.854 17.742 20.207 1.00 71.81 104 PHE A N 1
ATOM 822 C CA . PHE A 1 104 ? -15.073 17.328 19.045 1.00 71.81 104 PHE A CA 1
ATOM 823 C C . PHE A 1 104 ? -15.953 16.498 18.107 1.00 71.81 104 PHE A C 1
ATOM 825 O O . PHE A 1 104 ? -16.349 15.385 18.454 1.00 71.81 104 PHE A O 1
ATOM 832 N N . VAL A 1 105 ? -16.254 17.023 16.918 1.00 76.88 105 VAL A N 1
ATOM 833 C CA . VAL A 1 105 ? -17.151 16.374 15.943 1.00 76.88 105 VAL A CA 1
ATOM 834 C C . VAL A 1 105 ? -16.366 16.014 14.682 1.00 76.88 105 VAL A C 1
ATOM 836 O O . VAL A 1 105 ? -15.517 16.804 14.253 1.00 76.88 105 VAL A O 1
ATOM 839 N N . PRO A 1 106 ? -16.602 14.842 14.061 1.00 77.00 106 PRO A N 1
ATOM 840 C CA . PRO A 1 106 ? -16.118 14.575 12.710 1.00 77.00 106 PRO A CA 1
ATOM 841 C C . PRO A 1 106 ? -16.795 15.540 11.724 1.00 77.00 106 PRO A C 1
ATOM 843 O O . PRO A 1 106 ? -17.979 15.412 11.433 1.00 77.00 106 PRO A O 1
ATOM 846 N N . ILE A 1 107 ? -16.035 16.517 11.228 1.00 80.94 107 ILE A N 1
ATOM 847 C CA . ILE A 1 107 ? -16.484 17.523 10.254 1.00 80.94 107 ILE A CA 1
ATOM 848 C C . ILE A 1 107 ? -16.537 16.912 8.854 1.00 80.94 107 ILE A C 1
ATOM 850 O O . ILE A 1 107 ? -17.418 17.226 8.062 1.00 80.94 107 ILE A O 1
ATOM 854 N N . GLU A 1 108 ? -15.580 16.042 8.541 1.00 79.75 108 GLU A N 1
ATOM 855 C CA . GLU A 1 108 ? -15.451 15.448 7.218 1.00 79.75 108 GLU A CA 1
ATOM 856 C C . GLU A 1 108 ? -15.099 13.975 7.345 1.00 79.75 108 GLU A C 1
ATOM 858 O O . GLU A 1 108 ? -14.210 13.602 8.114 1.00 79.75 108 GLU A O 1
ATOM 863 N N . LYS A 1 109 ? -15.793 13.149 6.566 1.00 82.12 109 LYS A N 1
ATOM 864 C CA . LYS A 1 109 ? -15.500 11.732 6.412 1.00 82.12 109 LYS A CA 1
ATOM 865 C C . LYS A 1 109 ? -15.473 11.416 4.924 1.00 82.12 109 LYS A C 1
ATOM 867 O O . LYS A 1 109 ? -16.495 11.556 4.257 1.00 82.12 109 LYS A O 1
ATOM 872 N N . ARG A 1 110 ? -14.325 10.982 4.410 1.00 83.06 110 ARG A N 1
ATOM 873 C CA . ARG A 1 110 ? -14.169 10.635 2.991 1.00 83.06 110 ARG A CA 1
ATOM 874 C C . ARG A 1 110 ? -13.261 9.423 2.791 1.00 83.06 110 ARG A C 1
ATOM 876 O O . ARG A 1 110 ? -12.446 9.143 3.669 1.00 83.06 110 ARG A O 1
ATOM 883 N N . PRO A 1 111 ? -13.383 8.710 1.662 1.00 85.19 111 PRO A N 1
ATOM 884 C CA . PRO A 1 111 ? -12.370 7.753 1.246 1.00 85.19 111 PRO A CA 1
ATOM 885 C C . PRO A 1 111 ? -11.028 8.457 1.024 1.00 85.19 111 PRO A C 1
ATOM 887 O O . PRO A 1 111 ? -10.988 9.599 0.556 1.00 85.19 111 PRO A O 1
ATOM 890 N N . ASP A 1 112 ? -9.952 7.764 1.366 1.00 87.12 112 ASP A N 1
ATOM 891 C CA . ASP A 1 112 ? -8.577 8.207 1.174 1.00 87.12 112 ASP A CA 1
ATOM 892 C C . ASP A 1 112 ? -7.768 7.092 0.506 1.00 87.12 112 ASP A C 1
ATOM 894 O O . ASP A 1 112 ? -8.104 5.903 0.622 1.00 87.12 112 ASP A O 1
ATOM 898 N N . ALA A 1 113 ? -6.709 7.490 -0.191 1.00 90.44 113 ALA A N 1
ATOM 899 C CA . ALA A 1 113 ? -5.726 6.589 -0.767 1.00 90.44 113 ALA A CA 1
ATOM 900 C C . ALA A 1 113 ? -4.362 6.892 -0.156 1.00 90.44 113 ALA A C 1
ATOM 902 O O . ALA A 1 113 ? -4.073 8.038 0.173 1.00 90.44 113 ALA A O 1
ATOM 903 N N . LYS A 1 114 ? -3.543 5.858 0.035 1.00 91.25 114 LYS A N 1
ATOM 904 C CA . LYS A 1 114 ? -2.176 6.015 0.534 1.00 91.25 114 LYS A CA 1
ATOM 905 C C . LYS A 1 114 ? -1.238 5.061 -0.166 1.00 91.25 114 LYS A C 1
ATOM 907 O O . LYS A 1 114 ? -1.537 3.879 -0.332 1.00 91.25 114 LYS A O 1
ATOM 912 N N . PHE A 1 115 ? -0.065 5.551 -0.508 1.00 94.12 115 PHE A N 1
ATOM 913 C CA . PHE A 1 115 ? 1.044 4.736 -0.940 1.00 94.12 115 PHE A CA 1
ATOM 914 C C . PHE A 1 115 ? 1.451 3.767 0.175 1.00 94.12 115 PHE A C 1
ATOM 916 O O . PHE A 1 115 ? 1.563 4.125 1.353 1.00 94.12 115 PHE A O 1
ATOM 923 N N . VAL A 1 116 ? 1.683 2.512 -0.205 1.00 93.94 116 VAL A N 1
ATOM 924 C CA . VAL A 1 116 ? 2.230 1.494 0.689 1.00 93.94 116 VAL A CA 1
ATOM 925 C C . VAL A 1 116 ? 3.581 1.087 0.145 1.00 93.94 116 VAL A C 1
ATOM 927 O O . VAL A 1 116 ? 3.691 0.563 -0.964 1.00 93.94 116 VAL A O 1
ATOM 930 N N . ASN A 1 117 ? 4.615 1.304 0.949 1.00 93.25 117 ASN A N 1
ATOM 931 C CA . ASN A 1 117 ? 5.956 0.905 0.574 1.00 93.25 117 ASN A CA 1
ATOM 932 C C . ASN A 1 117 ? 6.036 -0.626 0.471 1.00 93.25 117 ASN A C 1
ATOM 934 O O . ASN A 1 117 ? 5.591 -1.349 1.361 1.00 93.25 117 ASN A O 1
ATOM 938 N N . TRP A 1 118 ? 6.643 -1.118 -0.606 1.00 93.62 118 TRP A N 1
ATOM 939 C CA . TRP A 1 118 ? 6.910 -2.527 -0.871 1.00 93.62 118 TRP A CA 1
ATOM 940 C C . TRP A 1 118 ? 7.475 -3.280 0.339 1.00 93.62 118 TRP A C 1
ATOM 942 O O . TRP A 1 118 ? 7.042 -4.395 0.613 1.00 93.62 118 TRP A O 1
ATOM 952 N N . PHE A 1 119 ? 8.389 -2.659 1.095 1.00 92.94 119 PHE A N 1
ATOM 953 C CA . PHE A 1 119 ? 9.028 -3.279 2.265 1.00 92.94 119 PHE A CA 1
ATOM 954 C C . PHE A 1 119 ? 8.111 -3.397 3.489 1.00 92.94 119 PHE A C 1
ATOM 956 O O . PHE A 1 119 ? 8.470 -4.068 4.452 1.00 92.94 119 PHE A O 1
ATOM 963 N N . GLU A 1 120 ? 6.947 -2.751 3.481 1.00 93.62 120 GLU A N 1
ATOM 964 C CA . GLU A 1 120 ? 5.982 -2.841 4.575 1.00 93.62 120 GLU A CA 1
ATOM 965 C C . GLU A 1 120 ? 5.049 -4.042 4.423 1.00 93.62 120 GLU A C 1
ATOM 967 O O . GLU A 1 120 ? 4.480 -4.481 5.418 1.00 93.62 120 GLU A O 1
ATOM 972 N N . LEU A 1 121 ? 4.847 -4.570 3.212 1.00 94.50 121 LEU A N 1
ATOM 973 C CA . LEU A 1 121 ? 3.792 -5.548 2.949 1.00 94.50 121 LEU A CA 1
ATOM 974 C C . LEU A 1 121 ? 4.337 -6.975 2.807 1.00 94.50 121 LEU A C 1
ATOM 976 O O . LEU A 1 121 ? 5.069 -7.303 1.876 1.00 94.50 121 LEU A O 1
ATOM 980 N N . TYR A 1 122 ? 3.889 -7.848 3.703 1.00 94.94 122 TYR A N 1
ATOM 981 C CA . TYR A 1 122 ? 4.295 -9.243 3.821 1.00 94.94 122 TYR A CA 1
ATOM 982 C C . TYR A 1 122 ? 3.095 -10.164 3.554 1.00 94.94 122 TYR A C 1
ATOM 984 O O . TYR A 1 122 ? 2.325 -10.476 4.468 1.00 94.94 122 TYR A O 1
ATOM 992 N N . PRO A 1 123 ? 2.883 -10.593 2.302 1.00 94.75 123 PRO A N 1
ATOM 993 C CA . PRO A 1 123 ? 1.889 -11.611 1.980 1.00 94.75 123 PRO A CA 1
ATOM 994 C C . PRO A 1 123 ? 2.322 -12.979 2.525 1.00 94.75 123 PRO A C 1
ATOM 996 O O . PRO A 1 123 ? 3.513 -13.270 2.649 1.00 94.75 123 PRO A O 1
ATOM 999 N N . HIS A 1 124 ? 1.361 -13.867 2.773 1.00 94.12 124 HIS A N 1
ATOM 1000 C CA . HIS A 1 124 ? 1.673 -15.277 2.994 1.00 94.12 124 HIS A CA 1
ATOM 1001 C C . HIS A 1 124 ? 2.439 -15.868 1.786 1.00 94.12 124 HIS A C 1
ATOM 1003 O O . HIS A 1 124 ? 2.042 -15.598 0.651 1.00 94.12 124 HIS A O 1
ATOM 1009 N N . PRO A 1 125 ? 3.468 -16.722 1.977 1.00 90.62 125 PRO A N 1
ATOM 1010 C CA . PRO A 1 125 ? 4.290 -17.240 0.873 1.00 90.62 125 PRO A CA 1
ATOM 1011 C C . PRO A 1 125 ? 3.505 -17.951 -0.238 1.00 90.62 125 PRO A C 1
ATOM 1013 O O . PRO A 1 125 ? 3.858 -17.863 -1.407 1.00 90.62 125 PRO A O 1
ATOM 1016 N N . ALA A 1 126 ? 2.419 -18.638 0.127 1.00 91.06 126 ALA A N 1
ATOM 1017 C CA . ALA A 1 126 ? 1.540 -19.331 -0.819 1.00 91.06 126 ALA A CA 1
ATOM 1018 C C . ALA A 1 126 ? 0.452 -18.435 -1.451 1.00 91.06 126 ALA A C 1
ATOM 1020 O O . ALA A 1 126 ? -0.343 -18.916 -2.253 1.00 91.06 126 ALA A O 1
ATOM 1021 N N . LYS A 1 127 ? 0.367 -17.152 -1.074 1.00 91.25 127 LYS A N 1
ATOM 1022 C CA . LYS A 1 127 ? -0.629 -16.225 -1.619 1.00 91.25 127 LYS A CA 1
ATOM 1023 C C . LYS A 1 127 ? -0.192 -15.781 -3.011 1.00 91.25 127 LYS A C 1
ATOM 1025 O O . LYS A 1 127 ? 0.923 -15.305 -3.185 1.00 91.25 127 LYS A O 1
ATOM 1030 N N . MET A 1 128 ? -1.072 -15.876 -4.001 1.00 88.81 128 MET A N 1
ATOM 1031 C CA . MET A 1 128 ? -0.775 -15.491 -5.386 1.00 88.81 128 MET A CA 1
ATOM 1032 C C . MET A 1 128 ? -1.595 -14.272 -5.812 1.00 88.81 128 MET A C 1
ATOM 1034 O O . MET A 1 128 ? -1.067 -13.324 -6.406 1.00 88.81 128 MET A O 1
ATOM 1038 N N . ARG A 1 129 ? -2.882 -14.248 -5.457 1.00 88.06 129 ARG A N 1
ATOM 1039 C CA . ARG A 1 129 ? -3.846 -13.202 -5.821 1.00 88.06 129 ARG A CA 1
ATOM 1040 C C . ARG A 1 129 ? -4.361 -12.482 -4.580 1.00 88.06 129 ARG A C 1
ATOM 1042 O O . ARG A 1 129 ? -4.366 -13.025 -3.476 1.00 88.06 129 ARG A O 1
ATOM 1049 N N . MET A 1 130 ? -4.804 -11.236 -4.756 1.00 87.75 130 MET A N 1
ATOM 1050 C CA . MET A 1 130 ? -5.356 -10.449 -3.645 1.00 87.75 130 MET A CA 1
ATOM 1051 C C . MET A 1 130 ? -6.583 -11.145 -3.033 1.00 87.75 130 MET A C 1
ATOM 1053 O O . MET A 1 130 ? -6.688 -11.234 -1.812 1.00 87.75 130 MET A O 1
ATOM 1057 N N . ASN A 1 131 ? -7.408 -11.747 -3.894 1.00 85.94 131 ASN A N 1
ATOM 1058 C CA . ASN A 1 131 ? -8.649 -12.441 -3.544 1.00 85.94 131 ASN A CA 1
ATOM 1059 C C . ASN A 1 131 ? -8.445 -13.784 -2.825 1.00 85.94 131 ASN A C 1
ATOM 1061 O O . ASN A 1 131 ? -9.422 -14.362 -2.359 1.00 85.94 131 ASN A O 1
ATOM 1065 N N . ASP A 1 132 ? -7.217 -14.306 -2.750 1.00 88.00 132 ASP A N 1
ATOM 1066 C CA . ASP A 1 132 ? -6.965 -15.554 -2.027 1.00 88.00 132 ASP A CA 1
ATOM 1067 C C . ASP A 1 132 ? -7.296 -15.366 -0.541 1.00 88.00 132 ASP A C 1
ATOM 1069 O O . ASP A 1 132 ? -7.060 -14.299 0.025 1.00 88.00 132 ASP A O 1
ATOM 1073 N N . THR A 1 133 ? -7.757 -16.413 0.134 1.00 86.31 133 THR A N 1
ATOM 1074 C CA . THR A 1 133 ? -8.086 -16.344 1.568 1.00 86.31 133 THR A CA 1
ATOM 1075 C C . THR A 1 133 ? -6.859 -16.233 2.468 1.00 86.31 133 THR A C 1
ATOM 1077 O O . THR A 1 133 ? -6.999 -16.011 3.659 1.00 86.31 133 THR A O 1
ATOM 1080 N N . LEU A 1 134 ? -5.648 -16.383 1.930 1.00 92.25 134 LEU A N 1
ATOM 1081 C CA . LEU A 1 134 ? -4.414 -16.330 2.707 1.00 92.25 134 LEU A CA 1
ATOM 1082 C C . LEU A 1 134 ? -4.107 -14.911 3.220 1.00 92.25 134 LEU A C 1
ATOM 1084 O O . LEU A 1 134 ? -4.429 -13.930 2.536 1.00 92.25 134 LEU A O 1
ATOM 1088 N N . PRO A 1 135 ? -3.448 -14.794 4.386 1.00 93.62 135 PRO A N 1
ATOM 1089 C CA . PRO A 1 135 ? -3.259 -13.514 5.047 1.00 93.62 135 PRO A CA 1
ATOM 1090 C C . PRO A 1 135 ? -2.217 -12.611 4.377 1.00 93.62 135 PRO A C 1
ATOM 1092 O O . PRO A 1 135 ? -1.334 -13.059 3.640 1.00 93.62 135 PRO A O 1
ATOM 1095 N N . ILE A 1 136 ? -2.310 -11.325 4.702 1.00 95.25 136 ILE A N 1
ATOM 1096 C CA . ILE A 1 136 ? -1.317 -10.287 4.433 1.00 95.25 136 ILE A CA 1
ATOM 1097 C C . ILE A 1 136 ? -1.030 -9.565 5.747 1.00 95.25 136 ILE A C 1
ATOM 1099 O O . ILE A 1 136 ? -1.950 -9.242 6.497 1.00 95.25 136 ILE A O 1
ATOM 1103 N N . ILE A 1 137 ? 0.242 -9.291 6.011 1.00 95.69 137 ILE A N 1
ATOM 1104 C CA . ILE A 1 137 ? 0.681 -8.502 7.156 1.00 95.69 137 ILE A CA 1
ATOM 1105 C C . ILE A 1 137 ? 1.334 -7.229 6.637 1.00 95.69 137 ILE A C 1
ATOM 1107 O O . ILE A 1 137 ? 2.287 -7.299 5.868 1.00 95.69 137 ILE A O 1
ATOM 1111 N N . ARG A 1 138 ? 0.859 -6.065 7.069 1.00 94.56 138 ARG A N 1
ATOM 1112 C CA . ARG A 1 138 ? 1.573 -4.804 6.883 1.00 94.56 138 ARG A CA 1
ATOM 1113 C C . ARG A 1 138 ? 2.345 -4.471 8.150 1.00 94.56 138 ARG A C 1
ATOM 1115 O O . ARG A 1 138 ? 1.773 -4.434 9.234 1.00 94.56 138 ARG A O 1
ATOM 1122 N N . LYS A 1 139 ? 3.636 -4.205 8.016 1.00 93.12 139 LYS A N 1
ATOM 1123 C CA . LYS A 1 139 ? 4.533 -3.819 9.098 1.00 93.12 139 LYS A CA 1
ATOM 1124 C C . LYS A 1 139 ? 5.009 -2.389 8.889 1.00 93.12 139 LYS A C 1
ATOM 1126 O O . LYS A 1 139 ? 5.540 -2.068 7.833 1.00 93.12 139 LYS A O 1
ATOM 1131 N N . ARG A 1 140 ? 4.866 -1.554 9.915 1.00 89.94 140 ARG A N 1
ATOM 1132 C CA . ARG A 1 140 ? 5.324 -0.159 9.919 1.00 89.94 140 ARG A CA 1
ATOM 1133 C C . ARG A 1 140 ? 6.042 0.181 11.210 1.00 89.94 140 ARG A C 1
ATOM 1135 O O . ARG A 1 140 ? 5.715 -0.368 12.257 1.00 89.94 140 ARG A O 1
ATOM 1142 N N . TYR A 1 141 ? 6.969 1.123 11.127 1.00 88.06 141 TYR A N 1
ATOM 1143 C CA . TYR A 1 141 ? 7.539 1.784 12.292 1.00 88.06 141 TYR A CA 1
ATOM 1144 C C . TYR A 1 141 ? 6.982 3.195 12.356 1.00 88.06 141 TYR A C 1
ATOM 1146 O O . TYR A 1 141 ? 7.008 3.914 11.358 1.00 88.06 141 TYR A O 1
ATOM 1154 N N . ILE A 1 142 ? 6.427 3.562 13.506 1.00 85.88 142 ILE A N 1
ATOM 1155 C CA . ILE A 1 142 ? 5.899 4.904 13.729 1.00 85.88 142 ILE A CA 1
ATOM 1156 C C . ILE A 1 142 ? 6.477 5.509 15.000 1.00 85.88 142 ILE A C 1
ATOM 1158 O O . ILE A 1 142 ? 6.877 4.807 15.930 1.00 85.88 142 ILE A O 1
ATOM 1162 N N . ASP A 1 143 ? 6.489 6.829 15.044 1.00 86.25 143 ASP A N 1
ATOM 1163 C CA . ASP A 1 143 ? 6.877 7.597 16.211 1.00 86.25 143 ASP A CA 1
ATOM 1164 C C . ASP A 1 143 ? 5.756 7.639 17.266 1.00 86.25 143 ASP A C 1
ATOM 1166 O O . ASP A 1 143 ? 4.576 7.359 17.011 1.00 86.25 143 ASP A O 1
ATOM 1170 N N . ALA A 1 144 ? 6.133 8.038 18.480 1.00 82.81 144 ALA A N 1
ATOM 1171 C CA . ALA A 1 144 ? 5.212 8.163 19.602 1.00 82.81 144 ALA A CA 1
ATOM 1172 C C . ALA A 1 144 ? 4.060 9.151 19.339 1.00 82.81 144 ALA A C 1
ATOM 1174 O O . ALA A 1 144 ? 2.962 8.952 19.861 1.00 82.81 144 ALA A O 1
ATOM 1175 N N . GLU A 1 145 ? 4.280 10.229 18.577 1.00 82.69 145 GLU A N 1
ATOM 1176 C CA . GLU A 1 145 ? 3.233 11.222 18.317 1.00 82.69 145 GLU A CA 1
ATOM 1177 C C . GLU A 1 145 ? 2.211 10.689 17.324 1.00 82.69 145 GLU A C 1
ATOM 1179 O O . GLU A 1 145 ? 1.010 10.858 17.540 1.00 82.69 145 GLU A O 1
ATOM 1184 N N . THR A 1 146 ? 2.652 9.987 16.280 1.00 82.94 146 THR A N 1
ATOM 1185 C CA . THR A 1 146 ? 1.737 9.312 15.351 1.00 82.94 146 THR A CA 1
ATOM 1186 C C . THR A 1 146 ? 0.920 8.232 16.057 1.00 82.94 146 THR A C 1
ATOM 1188 O O . THR A 1 146 ? -0.291 8.154 15.838 1.00 82.94 146 THR A O 1
ATOM 1191 N N . LEU A 1 147 ? 1.513 7.473 16.988 1.00 82.19 147 LEU A N 1
ATOM 1192 C CA . LEU A 1 147 ? 0.764 6.491 17.782 1.00 82.19 147 LEU A CA 1
ATOM 1193 C C . LEU A 1 147 ? -0.283 7.177 18.677 1.00 82.19 147 LEU A C 1
ATOM 1195 O O . LEU A 1 147 ? -1.413 6.709 18.796 1.00 82.19 147 LEU A O 1
ATOM 1199 N N . LYS A 1 148 ? 0.051 8.337 19.256 1.00 79.69 148 LYS A N 1
ATOM 1200 C CA . LYS A 1 148 ? -0.899 9.161 20.022 1.00 79.69 148 LYS A CA 1
ATOM 1201 C C . LYS A 1 148 ? -1.985 9.791 19.148 1.00 79.69 148 LYS A C 1
ATOM 1203 O O . LYS A 1 148 ? -3.104 9.947 19.620 1.00 79.69 148 LYS A O 1
ATOM 1208 N N . LYS A 1 149 ? -1.709 10.133 17.887 1.00 77.69 149 LYS A N 1
ATOM 1209 C CA . LYS A 1 149 ? -2.741 10.615 16.949 1.00 77.69 149 LYS A CA 1
ATOM 1210 C C . LYS A 1 149 ? -3.782 9.534 16.675 1.00 77.69 149 LYS A C 1
ATOM 1212 O O . LYS A 1 149 ? -4.966 9.855 16.631 1.00 77.69 149 LYS A O 1
ATOM 1217 N N . LEU A 1 150 ? -3.367 8.265 16.603 1.00 71.81 150 LEU A N 1
ATOM 1218 C CA . LEU A 1 150 ? -4.310 7.146 16.559 1.00 71.81 150 LEU A CA 1
ATOM 1219 C C . LEU A 1 150 ? -5.196 7.123 17.820 1.00 71.81 150 LEU A C 1
ATOM 1221 O O . LEU A 1 150 ? -6.386 6.894 17.689 1.00 71.81 150 LEU A O 1
ATOM 1225 N N . ALA A 1 151 ? -4.694 7.486 19.010 1.00 60.44 151 ALA A N 1
ATOM 1226 C CA . ALA A 1 151 ? -5.514 7.620 20.234 1.00 60.44 151 ALA A CA 1
ATOM 1227 C C . ALA A 1 151 ? -6.709 8.556 20.100 1.00 60.44 151 ALA A C 1
ATOM 1229 O O . ALA A 1 151 ? -7.742 8.352 20.731 1.00 60.44 151 ALA A O 1
ATOM 1230 N N . VAL A 1 152 ? -6.511 9.646 19.357 1.00 56.75 152 VAL A N 1
ATOM 1231 C CA . VAL A 1 152 ? -7.498 10.718 19.240 1.00 56.75 152 VAL A CA 1
ATOM 1232 C C . VAL A 1 152 ? -8.670 10.261 18.377 1.00 56.75 152 VAL A C 1
ATOM 1234 O O . VAL A 1 152 ? -9.766 10.821 18.474 1.00 56.75 152 VAL A O 1
ATOM 1237 N N . ASP A 1 153 ? -8.494 9.220 17.562 1.00 64.56 153 ASP A N 1
ATOM 1238 C CA . ASP A 1 153 ? -9.591 8.614 16.832 1.00 64.56 153 ASP A CA 1
ATOM 1239 C C . ASP A 1 153 ? -10.505 7.806 17.759 1.00 64.56 153 ASP A C 1
ATOM 1241 O O . ASP A 1 153 ? -10.085 6.964 18.542 1.00 64.56 153 ASP A O 1
ATOM 1245 N N . SER A 1 154 ? -11.816 8.038 17.641 1.00 51.53 154 SER A N 1
ATOM 1246 C CA . SER A 1 154 ? -12.830 7.471 18.552 1.00 51.53 154 SER A CA 1
ATOM 1247 C C . SER A 1 154 ? -13.021 5.961 18.356 1.00 51.53 154 SER A C 1
ATOM 1249 O O . SER A 1 154 ? -13.888 5.355 18.976 1.00 51.53 154 SER A O 1
ATOM 1251 N N . GLN A 1 155 ? -12.262 5.369 17.436 1.00 63.81 155 GLN A N 1
ATOM 1252 C CA . GLN A 1 155 ? -12.338 3.963 17.066 1.00 63.81 155 GLN A CA 1
ATOM 1253 C C . GLN A 1 155 ? -11.383 3.086 17.887 1.00 63.81 155 GLN A C 1
ATOM 1255 O O . GLN A 1 155 ? -11.380 1.871 17.693 1.00 63.81 155 GLN A O 1
ATOM 1260 N N . TRP A 1 156 ? -10.568 3.679 18.767 1.00 69.75 156 TRP A N 1
ATOM 1261 C CA . TRP A 1 156 ? -9.500 2.981 19.480 1.00 69.75 156 TRP A CA 1
ATOM 1262 C C . TRP A 1 156 ? -9.737 2.956 20.989 1.00 69.75 156 TRP A C 1
ATOM 1264 O O . TRP A 1 156 ? -10.219 3.917 21.586 1.00 69.75 156 TRP A O 1
ATOM 1274 N N . ASP A 1 157 ? -9.365 1.840 21.614 1.00 73.56 157 ASP A N 1
ATOM 1275 C CA . ASP A 1 157 ? -9.438 1.675 23.062 1.00 73.56 157 ASP A CA 1
ATOM 1276 C C . ASP A 1 157 ? -8.271 2.414 23.737 1.00 73.56 157 ASP A C 1
ATOM 1278 O O . ASP A 1 157 ? -7.103 2.023 23.629 1.00 73.56 157 ASP A O 1
ATOM 1282 N N . ALA A 1 158 ? -8.598 3.491 24.455 1.00 74.38 158 ALA A N 1
ATOM 1283 C CA . ALA A 1 158 ? -7.625 4.343 25.129 1.00 74.38 158 ALA A CA 1
ATOM 1284 C C . ALA A 1 158 ? -6.779 3.596 26.177 1.00 74.38 158 ALA A C 1
ATOM 1286 O O . ALA A 1 158 ? -5.652 4.016 26.449 1.00 74.38 158 ALA A O 1
ATOM 1287 N N . LYS A 1 159 ? -7.284 2.500 26.769 1.00 82.31 159 LYS A N 1
ATOM 1288 C CA . LYS A 1 159 ? -6.511 1.696 27.732 1.00 82.31 159 LYS A CA 1
ATOM 1289 C C . LYS A 1 159 ? -5.418 0.904 27.024 1.00 82.31 159 LYS A C 1
ATOM 1291 O O . LYS A 1 159 ? -4.251 1.024 27.387 1.00 82.31 159 LYS A O 1
ATOM 1296 N N . LYS A 1 160 ? -5.792 0.178 25.969 1.00 83.62 160 LYS A N 1
ATOM 1297 C CA . LYS A 1 160 ? -4.864 -0.626 25.160 1.00 83.62 160 LYS A CA 1
ATOM 1298 C C . LYS A 1 160 ? -3.792 0.228 24.506 1.00 83.62 160 LYS A C 1
ATOM 1300 O O . LYS A 1 160 ? -2.668 -0.215 24.326 1.00 83.62 160 LYS A O 1
ATOM 1305 N N . LEU A 1 161 ? -4.104 1.476 24.173 1.00 80.69 161 LEU A N 1
ATOM 1306 C CA . LEU A 1 161 ? -3.095 2.359 23.612 1.00 80.69 161 LEU A CA 1
ATOM 1307 C C . LEU A 1 161 ? -2.053 2.823 24.637 1.00 80.69 161 LEU A C 1
ATOM 1309 O O . LEU A 1 161 ? -0.880 2.925 24.291 1.00 80.69 161 LEU A O 1
ATOM 1313 N N . LYS A 1 162 ? -2.450 3.094 25.886 1.00 83.12 162 LYS A N 1
ATOM 1314 C CA . LYS A 1 162 ? -1.479 3.388 26.953 1.00 83.12 162 LYS A CA 1
ATOM 1315 C C . LYS A 1 162 ? -0.550 2.197 27.166 1.00 83.12 162 LYS A C 1
ATOM 1317 O O . LYS A 1 162 ? 0.661 2.363 27.135 1.00 83.12 162 LYS A O 1
ATOM 1322 N N . GLU A 1 163 ? -1.124 0.999 27.230 1.00 86.06 163 GLU A N 1
ATOM 1323 C CA . GLU A 1 163 ? -0.364 -0.251 27.299 1.00 86.06 163 GLU A CA 1
ATOM 1324 C C . GLU A 1 163 ? 0.597 -0.402 26.104 1.00 86.06 163 GLU A C 1
ATOM 1326 O O . GLU A 1 163 ? 1.766 -0.737 26.276 1.00 86.06 163 GLU A O 1
ATOM 1331 N N . ALA A 1 164 ? 0.151 -0.068 24.889 1.00 85.31 164 ALA A N 1
ATOM 1332 C CA . ALA A 1 164 ? 1.001 -0.076 23.701 1.00 85.31 164 ALA A CA 1
ATOM 1333 C C . ALA A 1 164 ? 2.141 0.957 23.772 1.00 85.31 164 ALA A C 1
ATOM 1335 O O . ALA A 1 164 ? 3.257 0.656 23.350 1.00 85.31 164 ALA A O 1
ATOM 1336 N N . LEU A 1 165 ? 1.901 2.152 24.322 1.00 84.44 165 LEU A N 1
ATOM 1337 C CA . LEU A 1 165 ? 2.932 3.180 24.517 1.00 84.44 165 LEU A CA 1
ATOM 1338 C C . LEU A 1 165 ? 3.994 2.749 25.540 1.00 84.44 165 LEU A C 1
ATOM 1340 O O . LEU A 1 165 ? 5.182 3.046 25.344 1.00 84.44 165 LEU A O 1
ATOM 1344 N N . ASP A 1 166 ? 3.566 2.033 26.577 1.00 85.00 166 ASP A N 1
ATOM 1345 C CA . ASP A 1 166 ? 4.420 1.520 27.649 1.00 85.00 166 ASP A CA 1
ATOM 1346 C C . ASP A 1 166 ? 5.178 0.251 27.230 1.00 85.00 166 ASP A C 1
ATOM 1348 O O . ASP A 1 166 ? 6.288 0.018 27.702 1.00 85.00 166 ASP A O 1
ATOM 1352 N N . SER A 1 167 ? 4.646 -0.515 26.271 1.00 82.94 167 SER A N 1
ATOM 1353 C CA . SER A 1 167 ? 5.278 -1.737 25.764 1.00 82.94 167 SER A CA 1
ATOM 1354 C C . SER A 1 167 ? 6.683 -1.513 25.181 1.00 82.94 167 SER A C 1
ATOM 1356 O O . SER A 1 167 ? 7.007 -0.453 24.622 1.00 82.94 167 SER A O 1
ATOM 1358 N N . GLU A 1 168 ? 7.527 -2.539 25.295 1.00 77.25 168 GLU A N 1
ATOM 1359 C CA . GLU A 1 168 ? 8.867 -2.579 24.706 1.00 77.25 168 GLU A CA 1
ATOM 1360 C C . GLU A 1 168 ? 8.824 -3.176 23.295 1.00 77.25 168 GLU A C 1
ATOM 1362 O O . GLU A 1 168 ? 8.132 -4.162 23.049 1.00 77.25 168 GLU A O 1
ATOM 1367 N N . CYS A 1 169 ? 9.568 -2.585 22.356 1.00 68.44 169 CYS A N 1
ATOM 1368 C CA . CYS A 1 169 ? 9.651 -3.081 20.983 1.00 68.44 169 CYS A CA 1
ATOM 1369 C C . CYS A 1 169 ? 10.682 -4.225 20.892 1.00 68.44 169 CYS A C 1
ATOM 1371 O O . CYS A 1 169 ? 11.868 -3.976 21.117 1.00 68.44 169 CYS A O 1
ATOM 1373 N N . PRO A 1 170 ? 10.292 -5.455 20.492 1.00 64.00 170 PRO A N 1
ATOM 1374 C CA . PRO A 1 170 ? 11.209 -6.602 20.430 1.00 64.00 170 PRO A CA 1
ATOM 1375 C C . PRO A 1 170 ? 12.331 -6.448 19.397 1.00 64.00 170 PRO A C 1
ATOM 1377 O O . PRO A 1 170 ? 13.361 -7.106 19.491 1.00 64.00 170 PRO A O 1
ATOM 1380 N N . ALA A 1 171 ? 12.112 -5.612 18.377 1.00 60.06 171 ALA A N 1
ATOM 1381 C CA . ALA A 1 171 ? 13.037 -5.390 17.269 1.00 60.06 171 ALA A CA 1
ATOM 1382 C C . ALA A 1 171 ? 13.870 -4.107 17.428 1.00 60.06 171 ALA A C 1
ATOM 1384 O O . ALA A 1 171 ? 14.536 -3.706 16.472 1.00 60.06 171 ALA A O 1
ATOM 1385 N N . TYR A 1 172 ? 13.825 -3.456 18.597 1.00 54.88 172 TYR A N 1
ATOM 1386 C CA . TYR A 1 172 ? 14.608 -2.255 18.873 1.00 54.88 172 TYR A CA 1
ATOM 1387 C C . TYR A 1 172 ? 16.101 -2.600 18.902 1.00 54.88 172 TYR A C 1
ATOM 1389 O O . TYR A 1 172 ? 16.692 -2.896 19.937 1.00 54.88 172 TYR A O 1
ATOM 1397 N N . THR A 1 173 ? 16.719 -2.583 17.726 1.00 49.59 173 THR A N 1
ATOM 1398 C CA . THR A 1 173 ? 18.169 -2.504 17.609 1.00 49.59 173 THR A CA 1
ATOM 1399 C C . THR A 1 173 ? 18.479 -1.030 17.777 1.00 49.59 173 THR A C 1
ATOM 1401 O O . THR A 1 173 ? 18.057 -0.236 16.941 1.00 49.59 173 THR A O 1
ATOM 1404 N N . GLU A 1 174 ? 19.134 -0.646 18.874 1.00 50.25 174 GLU A N 1
ATOM 1405 C CA . GLU A 1 174 ? 19.525 0.742 19.121 1.00 50.25 174 GLU A CA 1
ATOM 1406 C C . GLU A 1 174 ? 20.121 1.350 17.845 1.00 50.25 174 GLU A C 1
ATOM 1408 O O . GLU A 1 174 ? 21.208 0.959 17.405 1.00 50.25 174 GLU A O 1
ATOM 1413 N N . SER A 1 175 ? 19.415 2.293 17.215 1.00 46.25 175 SER A N 1
ATOM 1414 C CA . SER A 1 175 ? 19.968 3.011 16.077 1.00 46.25 175 SER A CA 1
ATOM 1415 C C . SER A 1 175 ? 21.154 3.822 16.598 1.00 46.25 17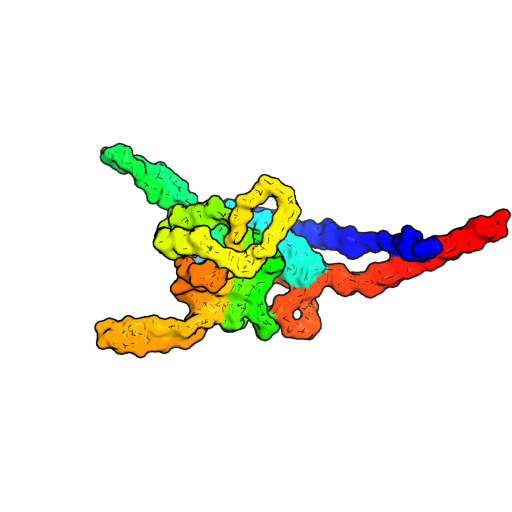5 SER A C 1
ATOM 1417 O O . SER A 1 175 ? 20.987 4.866 17.229 1.00 46.25 175 SER A O 1
ATOM 1419 N N . LYS A 1 176 ? 22.381 3.350 16.355 1.00 47.41 176 LYS A N 1
ATOM 1420 C CA . LYS A 1 176 ? 23.630 4.008 16.787 1.00 47.41 176 LYS A CA 1
ATOM 1421 C C . LYS A 1 176 ? 23.889 5.363 16.103 1.00 47.41 176 LYS A C 1
ATOM 1423 O O . LYS A 1 176 ? 24.956 5.952 16.273 1.00 47.41 176 LYS A O 1
ATOM 1428 N N . TYR A 1 177 ? 22.933 5.880 15.335 1.00 46.62 177 TYR A N 1
ATOM 1429 C CA . TYR A 1 177 ? 23.035 7.154 14.640 1.00 46.62 177 TYR A CA 1
ATOM 1430 C C . TYR A 1 177 ? 22.488 8.301 15.503 1.00 46.62 177 TYR A C 1
ATOM 1432 O O . TYR A 1 177 ? 21.298 8.561 15.568 1.00 46.62 177 TYR A O 1
ATOM 1440 N N . LYS A 1 178 ? 23.434 8.965 16.179 1.00 44.56 178 LYS A N 1
ATOM 1441 C CA . LYS A 1 178 ? 23.440 10.358 16.668 1.00 44.56 178 LYS A CA 1
ATOM 1442 C C . LYS A 1 178 ? 22.116 10.959 17.198 1.00 44.56 178 LYS A C 1
ATOM 1444 O O . LYS A 1 178 ? 21.351 11.577 16.472 1.00 44.56 178 LYS A O 1
ATOM 1449 N N . GLY A 1 179 ? 22.018 11.015 18.528 1.00 49.28 179 GLY A N 1
ATOM 1450 C CA . GLY A 1 179 ? 21.708 12.266 19.243 1.00 49.28 179 GLY A CA 1
ATOM 1451 C C . GLY A 1 179 ? 20.275 12.512 19.716 1.00 49.28 179 GLY A C 1
ATOM 1452 O O . GLY A 1 179 ? 20.101 13.269 20.665 1.00 49.28 179 GLY A O 1
ATOM 1453 N N . THR A 1 180 ? 19.257 11.867 19.151 1.00 50.38 180 THR A N 1
ATOM 1454 C CA . THR A 1 180 ? 17.877 11.972 19.664 1.00 50.38 180 THR A CA 1
ATOM 1455 C C . THR A 1 180 ? 17.236 10.593 19.749 1.00 50.38 180 THR A C 1
ATOM 1457 O O . THR A 1 180 ? 16.949 9.954 18.745 1.00 50.38 180 THR A O 1
ATOM 1460 N N . ARG A 1 181 ? 17.038 10.110 20.982 1.00 54.78 181 ARG A N 1
ATOM 1461 C CA . ARG A 1 181 ? 16.309 8.870 21.283 1.00 54.78 181 ARG A CA 1
ATOM 1462 C C . ARG A 1 181 ? 14.817 9.093 21.038 1.00 54.78 181 ARG A C 1
ATOM 1464 O O . ARG A 1 181 ? 14.089 9.419 21.973 1.00 54.78 181 ARG A O 1
ATOM 1471 N N . GLN A 1 182 ? 14.354 8.947 19.803 1.00 64.12 182 GLN A N 1
ATOM 1472 C CA . GLN A 1 182 ? 12.922 8.803 19.552 1.00 64.12 182 GLN A CA 1
ATOM 1473 C C . GLN A 1 182 ? 12.556 7.321 19.647 1.00 64.12 182 GLN A C 1
ATOM 1475 O O . GLN A 1 182 ? 13.149 6.477 18.982 1.00 64.12 182 GLN A O 1
ATOM 1480 N N . LYS A 1 183 ? 11.616 6.998 20.543 1.00 73.69 183 LYS A N 1
ATOM 1481 C CA . LYS A 1 183 ? 11.078 5.642 20.686 1.00 73.69 183 LYS A CA 1
ATOM 1482 C C . LYS A 1 183 ? 10.222 5.346 19.453 1.00 73.69 183 LYS A C 1
ATOM 1484 O O . LYS A 1 183 ? 9.209 6.012 19.240 1.00 73.69 183 LYS A O 1
ATOM 1489 N N . GLU A 1 184 ? 10.646 4.369 18.661 1.00 80.94 184 GLU A N 1
ATOM 1490 C CA . GLU A 1 184 ? 9.881 3.840 17.532 1.00 80.94 184 GLU A CA 1
ATOM 1491 C C . GLU A 1 184 ? 9.008 2.665 17.986 1.00 80.94 184 GLU A C 1
ATOM 1493 O O . GLU A 1 184 ? 9.418 1.838 18.807 1.00 80.94 184 GLU A O 1
ATOM 1498 N N . TYR A 1 185 ? 7.802 2.586 17.433 1.00 86.38 185 TYR A N 1
ATOM 1499 C CA . TYR A 1 185 ? 6.818 1.546 17.712 1.00 86.38 185 TYR A CA 1
ATOM 1500 C C . TYR A 1 185 ? 6.583 0.710 16.453 1.00 86.38 185 TYR A C 1
ATOM 1502 O O . TYR A 1 185 ? 6.284 1.259 15.392 1.00 86.38 185 TYR A O 1
ATOM 1510 N N . GLU A 1 186 ? 6.700 -0.616 16.566 1.00 89.75 186 GLU A N 1
ATOM 1511 C CA . GLU A 1 186 ? 6.378 -1.547 15.477 1.00 89.75 186 GLU A CA 1
ATOM 1512 C C . GLU A 1 186 ? 4.861 -1.769 15.455 1.00 89.75 186 GLU A C 1
ATOM 1514 O O . GLU A 1 186 ? 4.294 -2.298 16.409 1.00 89.75 186 GLU A O 1
ATOM 1519 N N . ILE A 1 187 ? 4.197 -1.390 14.367 1.00 91.44 187 ILE A N 1
ATOM 1520 C CA . ILE A 1 187 ? 2.796 -1.720 14.102 1.00 91.44 187 ILE A CA 1
ATOM 1521 C C . ILE A 1 187 ? 2.747 -2.878 13.117 1.00 91.44 187 ILE A C 1
ATOM 1523 O O . ILE A 1 187 ? 3.324 -2.803 12.032 1.00 91.44 187 ILE A O 1
ATOM 1527 N N . LEU A 1 188 ? 2.004 -3.919 13.482 1.00 93.75 188 LEU A N 1
ATOM 1528 C CA . LEU A 1 188 ? 1.658 -5.043 12.624 1.00 93.75 188 LEU A CA 1
ATOM 1529 C C . LEU A 1 188 ? 0.151 -5.041 12.378 1.00 93.75 188 LEU A C 1
ATOM 1531 O O . LEU A 1 188 ? -0.638 -5.204 13.308 1.00 93.75 188 LEU A O 1
ATOM 1535 N N . GLU A 1 189 ? -0.242 -4.875 11.123 1.00 93.00 189 GLU A N 1
ATOM 1536 C CA . GLU A 1 189 ? -1.626 -4.954 10.667 1.00 93.00 189 GLU A CA 1
ATOM 1537 C C . GLU A 1 189 ? -1.815 -6.263 9.917 1.00 93.00 189 GLU A C 1
ATOM 1539 O O . GLU A 1 189 ? -1.287 -6.458 8.825 1.00 93.00 189 GLU A O 1
ATOM 1544 N N . TYR A 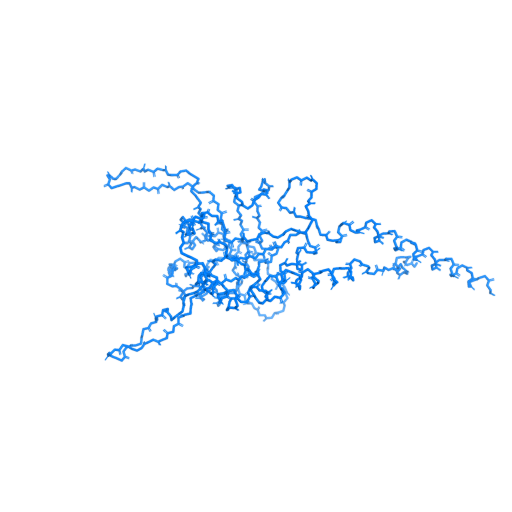1 190 ? -2.560 -7.174 10.517 1.00 94.88 190 TYR A N 1
ATOM 1545 C CA . TYR A 1 190 ? -2.916 -8.449 9.931 1.00 94.88 190 TYR A CA 1
ATOM 1546 C C . TYR A 1 190 ? -4.281 -8.346 9.253 1.00 94.88 190 TYR A C 1
ATOM 1548 O O . TYR A 1 190 ? -5.263 -7.913 9.864 1.00 94.88 190 TYR A O 1
ATOM 1556 N N . TRP A 1 191 ? -4.329 -8.809 8.009 1.00 94.12 191 TRP A N 1
ATOM 1557 C CA . TRP A 1 191 ? -5.535 -8.987 7.218 1.00 94.12 191 TRP A CA 1
ATOM 1558 C C . TRP A 1 191 ? -5.623 -10.437 6.765 1.00 94.12 191 TRP A C 1
ATOM 1560 O O . TRP A 1 191 ? -4.783 -10.887 5.986 1.00 94.12 191 TRP A O 1
ATOM 1570 N N . GLY A 1 192 ? -6.622 -11.180 7.229 1.00 93.12 192 GLY A N 1
ATOM 1571 C CA . GLY A 1 192 ? -6.720 -12.599 6.897 1.00 93.12 192 GLY A CA 1
ATOM 1572 C C . GLY A 1 192 ? -7.769 -13.360 7.699 1.00 93.12 192 GLY A C 1
ATOM 1573 O O . GLY A 1 192 ? -8.520 -12.745 8.453 1.00 93.12 192 GLY A O 1
ATOM 1574 N N . PRO A 1 193 ? -7.844 -14.684 7.519 1.00 92.75 193 PRO A N 1
ATOM 1575 C CA . PRO A 1 193 ? -8.858 -15.526 8.125 1.00 92.75 193 PRO A CA 1
ATOM 1576 C C . PRO A 1 193 ? -8.549 -15.732 9.608 1.00 92.75 193 PRO A C 1
ATOM 1578 O O . PRO A 1 193 ? -7.442 -16.120 9.979 1.00 92.75 193 PRO A O 1
ATOM 1581 N N . TRP A 1 194 ? -9.545 -15.497 10.452 1.00 91.56 194 TRP A N 1
ATOM 1582 C CA . TRP A 1 194 ? -9.478 -15.687 11.892 1.00 91.56 194 TRP A CA 1
ATOM 1583 C C . TRP A 1 194 ? -10.700 -16.468 12.372 1.00 91.56 194 TRP A C 1
ATOM 1585 O O . TRP A 1 194 ? -11.810 -16.292 11.866 1.00 91.56 194 TRP A O 1
ATOM 1595 N N . ASP A 1 195 ? -10.482 -17.332 13.355 1.00 90.31 195 ASP A N 1
ATOM 1596 C CA . ASP A 1 195 ? -11.548 -18.089 13.994 1.00 90.31 195 ASP A CA 1
ATOM 1597 C C . ASP A 1 195 ? -12.164 -17.249 15.117 1.00 90.31 195 ASP A C 1
ATOM 1599 O O . ASP A 1 195 ? -11.499 -16.907 16.097 1.00 90.31 195 ASP A O 1
ATOM 1603 N N . GLU A 1 196 ? -13.439 -16.910 14.972 1.00 87.25 196 GLU A N 1
ATOM 1604 C CA . GLU A 1 196 ? -14.203 -16.146 15.956 1.00 87.25 196 GLU A CA 1
ATOM 1605 C C . GLU A 1 196 ? -15.047 -17.102 16.798 1.00 87.25 196 GLU A C 1
ATOM 1607 O O . GLU A 1 196 ? -15.850 -17.860 16.251 1.00 87.25 196 GLU A O 1
ATOM 1612 N N . SER A 1 197 ? -14.893 -17.054 18.120 1.00 85.00 197 SER A N 1
ATOM 1613 C CA . SER A 1 197 ? -15.884 -17.591 19.051 1.00 85.00 197 SER A CA 1
ATOM 1614 C C . SER A 1 197 ? -16.733 -16.449 19.607 1.00 85.00 197 SER A C 1
ATOM 1616 O O . SER A 1 197 ? -16.210 -15.398 19.982 1.00 85.00 197 SER A O 1
ATOM 1618 N N . PHE A 1 198 ? -18.049 -16.639 19.613 1.00 83.06 198 PHE A N 1
ATOM 1619 C CA . PHE A 1 198 ? -19.013 -15.707 20.192 1.00 83.06 198 PHE A CA 1
ATOM 1620 C C . PHE A 1 198 ? -20.115 -16.492 20.906 1.00 83.06 198 PHE A C 1
ATOM 1622 O O . PHE A 1 198 ? -20.485 -17.584 20.476 1.00 83.06 198 PHE A O 1
ATOM 1629 N N . GLU A 1 199 ? -20.633 -15.944 21.999 1.00 84.69 199 GLU A N 1
ATOM 1630 C CA . GLU A 1 199 ? -21.793 -16.505 22.693 1.00 84.69 199 GLU A CA 1
ATOM 1631 C C . GLU A 1 199 ? -23.071 -16.054 21.982 1.00 84.69 199 GLU A C 1
ATOM 1633 O O . GLU A 1 199 ? -23.219 -14.879 21.636 1.00 84.69 199 GLU A O 1
ATOM 1638 N N . ASP A 1 200 ? -23.969 -16.998 21.711 1.00 81.75 200 ASP A N 1
ATOM 1639 C CA . ASP A 1 200 ? -25.294 -16.705 21.168 1.00 81.75 200 ASP A CA 1
ATOM 1640 C C . ASP A 1 200 ? -26.237 -16.169 22.257 1.00 81.75 200 ASP A C 1
ATOM 1642 O O . ASP A 1 200 ? -25.941 -16.277 23.447 1.00 81.75 200 ASP A O 1
ATOM 1646 N N . ASP A 1 201 ? -27.422 -15.684 21.876 1.00 81.06 201 ASP A N 1
ATOM 1647 C CA . ASP A 1 201 ? -28.431 -15.157 22.819 1.00 81.06 201 ASP A CA 1
ATOM 1648 C C . ASP A 1 201 ? -28.856 -16.177 23.903 1.00 81.06 201 ASP A C 1
ATOM 1650 O O . ASP A 1 201 ? -29.365 -15.806 24.962 1.00 81.06 201 ASP A O 1
ATOM 1654 N N . ASN A 1 202 ? -28.606 -17.469 23.662 1.00 81.31 202 ASN A N 1
ATOM 1655 C CA . ASN A 1 202 ? -28.862 -18.573 24.591 1.00 81.31 202 ASN A CA 1
ATOM 1656 C C . ASN A 1 202 ? -27.668 -18.918 25.510 1.00 81.31 202 ASN A C 1
ATOM 1658 O O . ASN A 1 202 ? -27.755 -19.878 26.274 1.00 81.31 202 ASN A O 1
ATOM 1662 N N . GLY A 1 203 ? -26.550 -18.188 25.429 1.00 81.25 203 GLY A N 1
ATOM 1663 C CA . GLY A 1 203 ? -25.316 -18.476 26.172 1.00 81.25 203 GLY A CA 1
ATOM 1664 C C . GLY A 1 203 ? -24.507 -19.661 25.628 1.00 81.25 203 GLY A C 1
ATOM 1665 O O . GLY A 1 203 ? -23.602 -20.150 26.300 1.00 81.25 203 GLY A O 1
ATOM 1666 N N . GLU A 1 204 ? -24.829 -20.152 24.427 1.00 84.19 204 GLU A N 1
ATOM 1667 C CA . GLU A 1 204 ? -24.065 -21.211 23.760 1.00 84.19 204 GLU A CA 1
ATOM 1668 C C . GLU A 1 204 ? -22.895 -20.615 22.967 1.00 84.19 204 GLU A C 1
ATOM 1670 O O . GLU A 1 204 ? -23.084 -19.716 22.146 1.00 84.19 204 GLU A O 1
ATOM 1675 N N . GLU A 1 205 ? -21.684 -21.141 23.170 1.00 84.31 205 GLU A N 1
ATOM 1676 C CA . GLU A 1 205 ? -20.498 -20.720 22.422 1.00 84.31 205 GLU A CA 1
ATOM 1677 C C . GLU A 1 205 ? -20.568 -21.245 20.978 1.00 84.31 205 GLU A C 1
ATOM 1679 O O . GLU A 1 205 ? -20.436 -22.442 20.706 1.00 84.31 205 GLU A O 1
ATOM 1684 N N . LYS A 1 206 ? -20.770 -20.337 20.022 1.00 84.62 206 LYS A N 1
ATOM 1685 C CA . LYS A 1 206 ? -20.723 -20.620 18.587 1.00 84.62 206 LYS A CA 1
ATOM 1686 C C . LYS A 1 206 ? -19.380 -20.194 18.016 1.00 84.62 206 LYS A C 1
ATOM 1688 O O . LYS A 1 206 ? -18.840 -19.139 18.339 1.00 84.62 206 LYS A O 1
ATOM 1693 N N . LYS A 1 207 ? -18.854 -21.010 17.101 1.00 87.25 207 LYS A N 1
ATOM 1694 C CA . LYS A 1 207 ? -17.585 -20.747 16.417 1.00 87.25 207 LYS A CA 1
ATOM 1695 C C . LYS A 1 207 ? -17.813 -20.497 14.930 1.00 87.25 207 LYS A C 1
ATOM 1697 O O . LYS A 1 207 ? -18.346 -21.352 14.225 1.00 87.25 207 LYS A O 1
ATOM 1702 N N . ARG A 1 208 ? -17.372 -19.341 14.438 1.00 85.38 208 ARG A N 1
ATOM 1703 C CA . ARG A 1 208 ? -17.207 -19.062 13.008 1.00 85.38 208 ARG A CA 1
ATOM 1704 C C . ARG A 1 208 ? -15.756 -19.310 12.628 1.00 85.38 208 ARG A C 1
ATOM 1706 O O . ARG A 1 208 ? -14.838 -18.820 13.279 1.00 85.38 208 ARG A O 1
ATOM 1713 N N . ILE A 1 209 ? -15.563 -20.084 11.571 1.00 87.69 209 ILE A N 1
ATOM 1714 C CA . ILE A 1 209 ? -14.238 -20.485 11.099 1.00 87.69 209 ILE A CA 1
ATOM 1715 C C . ILE A 1 209 ? -13.835 -19.577 9.939 1.00 87.69 209 ILE A C 1
ATOM 1717 O O . ILE A 1 209 ? -14.659 -19.292 9.069 1.00 87.69 209 ILE A O 1
ATOM 1721 N N . ALA A 1 210 ? -12.567 -19.162 9.918 1.00 86.25 210 ALA A N 1
ATOM 1722 C CA . ALA A 1 210 ? -11.947 -18.440 8.805 1.00 86.25 210 ALA A CA 1
ATOM 1723 C C . ALA A 1 210 ? -12.686 -17.161 8.351 1.00 86.25 210 ALA A C 1
ATOM 1725 O O . ALA A 1 210 ? -12.781 -16.871 7.155 1.00 86.25 210 ALA A O 1
ATOM 1726 N N . VAL A 1 211 ? -13.180 -16.361 9.297 1.00 89.88 211 VAL A N 1
ATOM 1727 C CA . VAL A 1 211 ? -13.782 -15.054 9.000 1.00 89.88 211 VAL A CA 1
ATOM 1728 C C . VAL A 1 211 ? -12.671 -14.066 8.626 1.00 89.88 211 VAL A C 1
ATOM 1730 O O . VAL A 1 211 ? -11.651 -14.027 9.313 1.00 89.88 211 VAL A O 1
ATOM 1733 N N . PRO A 1 212 ? -12.813 -13.244 7.571 1.00 91.25 212 PRO A N 1
ATOM 1734 C CA . PRO A 1 212 ? -11.852 -12.188 7.274 1.00 91.25 212 PRO A CA 1
ATOM 1735 C C . PRO A 1 212 ? -11.790 -11.179 8.420 1.00 91.25 212 PRO A C 1
ATOM 1737 O O . PRO A 1 212 ? -12.796 -10.578 8.787 1.00 91.25 212 PRO A O 1
ATOM 1740 N N . TYR A 1 213 ? -10.605 -10.979 8.978 1.00 92.81 213 TYR A N 1
ATOM 1741 C CA . TYR A 1 213 ? -10.361 -10.120 10.127 1.00 92.81 213 TYR A CA 1
ATOM 1742 C C . TYR A 1 213 ? -9.322 -9.057 9.827 1.00 92.81 213 TYR A C 1
ATOM 1744 O O . TYR A 1 213 ? -8.393 -9.260 9.043 1.00 92.81 213 TYR A O 1
ATOM 1752 N N . TRP A 1 214 ? -9.468 -7.946 10.540 1.00 92.31 214 TRP A N 1
ATOM 1753 C CA . TRP A 1 214 ? -8.474 -6.897 10.641 1.00 92.31 214 TRP A CA 1
ATOM 1754 C C . TRP A 1 214 ? -7.984 -6.789 12.078 1.00 92.31 214 TRP A C 1
ATOM 1756 O O . TRP A 1 214 ? -8.715 -6.354 12.975 1.00 92.31 214 TRP A O 1
ATOM 1766 N N . ILE A 1 215 ? -6.734 -7.191 12.294 1.00 92.00 215 ILE A N 1
ATOM 1767 C CA . ILE A 1 215 ? -6.090 -7.207 13.607 1.00 92.00 215 ILE A CA 1
ATOM 1768 C C . ILE A 1 215 ? -4.902 -6.256 13.574 1.00 92.00 215 ILE A C 1
ATOM 1770 O O . ILE A 1 215 ? -4.107 -6.286 12.642 1.00 92.00 215 ILE A O 1
ATOM 1774 N N . ILE A 1 216 ? -4.768 -5.422 14.603 1.00 91.44 216 ILE A N 1
ATOM 1775 C CA . ILE A 1 216 ? -3.617 -4.533 14.759 1.00 91.44 216 ILE A CA 1
ATOM 1776 C C . ILE A 1 216 ? -2.941 -4.835 16.080 1.00 91.44 216 ILE A C 1
ATOM 1778 O O . ILE A 1 216 ? -3.582 -4.806 17.135 1.00 91.44 216 ILE A O 1
ATOM 1782 N N . VAL A 1 217 ? -1.641 -5.095 16.007 1.00 91.56 217 VAL A N 1
ATOM 1783 C CA . VAL A 1 217 ? -0.776 -5.367 17.149 1.00 91.56 217 VAL A CA 1
ATOM 1784 C C . VAL A 1 217 ? 0.366 -4.360 17.154 1.00 91.56 217 VAL A C 1
ATOM 1786 O O . VAL A 1 217 ? 0.975 -4.106 16.119 1.00 91.56 217 VAL A O 1
ATOM 1789 N N . VAL A 1 218 ? 0.665 -3.801 18.323 1.00 89.81 218 VAL A N 1
ATOM 1790 C CA . VAL A 1 218 ? 1.825 -2.932 18.543 1.00 89.81 218 VAL A CA 1
ATOM 1791 C C . VAL A 1 218 ? 2.884 -3.702 19.311 1.00 89.81 218 VAL A C 1
ATOM 1793 O O . VAL A 1 218 ? 2.566 -4.422 20.260 1.00 89.81 218 VAL A O 1
ATOM 1796 N N . ASN A 1 219 ? 4.140 -3.572 18.880 1.00 88.56 219 ASN A N 1
ATOM 1797 C CA . ASN A 1 219 ? 5.317 -4.170 19.508 1.00 88.56 219 ASN A CA 1
ATOM 1798 C C . ASN A 1 219 ? 5.160 -5.676 19.790 1.00 88.56 219 ASN A C 1
ATOM 1800 O O . ASN A 1 219 ? 5.695 -6.194 20.768 1.00 88.56 219 ASN A O 1
ATOM 1804 N N . ARG A 1 220 ? 4.380 -6.378 18.953 1.00 88.50 220 ARG A N 1
ATOM 1805 C CA . ARG A 1 220 ? 4.048 -7.816 19.072 1.00 88.50 220 ARG A CA 1
ATOM 1806 C C . ARG A 1 220 ? 3.442 -8.248 20.412 1.00 88.50 220 ARG A C 1
ATOM 1808 O O . ARG A 1 220 ? 3.356 -9.442 20.671 1.00 88.50 220 ARG A O 1
ATOM 1815 N N . SER A 1 221 ? 3.028 -7.303 21.247 1.00 87.12 221 SER A N 1
ATOM 1816 C CA . SER A 1 221 ? 2.586 -7.549 22.621 1.00 87.12 221 SER A CA 1
ATOM 1817 C C . SER A 1 221 ? 1.147 -7.099 22.819 1.00 87.12 221 SER A C 1
ATOM 1819 O O . SER A 1 221 ? 0.331 -7.852 23.344 1.00 87.12 221 SER A O 1
ATOM 1821 N N . VAL A 1 222 ? 0.801 -5.908 22.327 1.00 89.06 222 VAL A N 1
ATOM 1822 C CA . VAL A 1 222 ? -0.494 -5.290 22.613 1.00 89.06 222 VAL A CA 1
ATOM 1823 C C . VAL A 1 222 ? -1.385 -5.308 21.379 1.00 89.06 222 VAL A C 1
ATOM 1825 O O . VAL A 1 222 ? -1.113 -4.637 20.382 1.00 89.06 222 VAL A O 1
ATOM 1828 N N . ARG A 1 223 ? -2.494 -6.054 21.440 1.00 89.88 223 ARG A N 1
ATOM 1829 C CA . ARG A 1 223 ? -3.538 -6.042 20.401 1.00 89.88 223 ARG A CA 1
ATOM 1830 C C . ARG A 1 223 ? -4.407 -4.797 20.559 1.00 89.88 223 ARG A C 1
ATOM 1832 O O . ARG A 1 223 ? -5.328 -4.794 21.372 1.00 89.88 223 ARG A O 1
ATOM 1839 N N . LEU A 1 224 ? -4.178 -3.780 19.733 1.00 85.38 224 LEU A N 1
ATOM 1840 C CA . LEU A 1 224 ? -5.012 -2.575 19.688 1.00 85.38 224 LEU A CA 1
ATOM 1841 C C . LEU A 1 224 ? -6.401 -2.843 19.111 1.00 85.38 224 LEU A C 1
ATOM 1843 O O . LEU A 1 224 ? -7.393 -2.303 19.598 1.00 85.38 224 LEU A O 1
ATOM 1847 N N . ARG A 1 225 ? -6.482 -3.679 18.072 1.00 85.50 225 ARG A N 1
ATOM 1848 C CA . ARG A 1 225 ? -7.729 -3.957 17.350 1.00 85.50 225 ARG A CA 1
ATOM 1849 C C . ARG A 1 225 ? -7.788 -5.413 16.933 1.00 85.50 225 ARG A C 1
ATOM 1851 O O . ARG A 1 225 ? -6.768 -6.028 16.650 1.00 85.50 225 ARG A O 1
ATOM 1858 N N . GLY A 1 226 ? -8.988 -5.967 16.874 1.00 89.12 226 GLY A N 1
ATOM 1859 C CA . GLY A 1 226 ? -9.246 -7.177 16.104 1.00 89.12 226 GLY A CA 1
ATOM 1860 C C . GLY A 1 226 ? -10.734 -7.311 15.887 1.00 89.12 226 GLY A C 1
ATOM 1861 O O . GLY A 1 226 ? -11.424 -7.780 16.786 1.00 89.12 226 GLY A O 1
ATOM 1862 N N . ILE A 1 227 ? -11.189 -6.820 14.744 1.00 89.06 227 ILE A N 1
ATOM 1863 C CA . ILE A 1 227 ? -12.588 -6.831 14.325 1.00 89.06 227 ILE A CA 1
ATOM 1864 C C . ILE A 1 227 ? -12.708 -7.638 13.028 1.00 89.06 227 ILE A C 1
ATOM 1866 O O . ILE A 1 227 ? -11.722 -7.705 12.283 1.00 89.06 227 ILE A O 1
ATOM 1870 N N . PRO A 1 228 ? -13.889 -8.193 12.718 1.00 90.44 228 PRO A N 1
ATOM 1871 C CA . PRO A 1 228 ? -14.182 -8.664 11.372 1.00 90.44 228 PRO A CA 1
ATOM 1872 C C . PRO A 1 228 ? -13.929 -7.555 10.344 1.00 90.44 228 PRO A C 1
ATOM 1874 O O . PRO A 1 228 ? -14.031 -6.364 10.661 1.00 90.44 228 PRO A O 1
ATOM 1877 N N . ASN A 1 229 ? -13.569 -7.936 9.120 1.00 89.31 229 ASN A N 1
ATOM 1878 C CA . ASN A 1 229 ? -13.238 -6.996 8.061 1.00 89.31 229 ASN A CA 1
ATOM 1879 C C . ASN A 1 229 ? -14.413 -6.016 7.844 1.00 89.31 229 ASN A C 1
ATOM 1881 O O . ASN A 1 229 ? -15.516 -6.453 7.502 1.00 89.31 229 ASN A O 1
ATOM 1885 N N . PRO A 1 230 ? -14.200 -4.698 8.034 1.00 86.62 230 PRO A N 1
ATOM 1886 C CA . PRO A 1 230 ? -15.277 -3.715 7.966 1.00 86.62 230 PRO A CA 1
ATOM 1887 C C . PRO A 1 230 ? -15.755 -3.426 6.535 1.00 86.62 230 PRO A C 1
ATOM 1889 O O . PRO A 1 230 ? -16.756 -2.732 6.364 1.00 86.62 230 PRO A O 1
ATOM 1892 N N . TYR A 1 231 ? -15.044 -3.892 5.505 1.00 85.38 231 TYR A N 1
ATOM 1893 C CA . TYR A 1 231 ? -15.387 -3.610 4.114 1.00 85.38 231 TYR A CA 1
ATOM 1894 C C . TYR A 1 231 ? -16.428 -4.585 3.564 1.00 85.38 231 TYR A C 1
ATOM 1896 O O . TYR A 1 231 ? -16.323 -5.796 3.745 1.00 85.38 231 TYR A O 1
ATOM 1904 N N . ASN A 1 232 ? -17.386 -4.073 2.786 1.00 85.56 232 ASN A N 1
ATOM 1905 C CA . ASN A 1 232 ? -18.448 -4.891 2.181 1.00 85.56 232 ASN A CA 1
ATOM 1906 C C . ASN A 1 232 ? -17.906 -6.025 1.297 1.00 85.56 232 ASN A C 1
ATOM 1908 O O . ASN A 1 232 ? -18.488 -7.102 1.254 1.00 85.56 232 ASN A O 1
ATOM 1912 N N . HIS A 1 233 ? -16.780 -5.803 0.617 1.00 84.38 233 HIS A N 1
ATOM 1913 C CA . HIS A 1 233 ? -16.143 -6.811 -0.234 1.00 84.38 233 HIS A CA 1
ATOM 1914 C C . HIS A 1 233 ? -15.332 -7.855 0.550 1.00 84.38 233 HIS A C 1
ATOM 1916 O O . HIS A 1 233 ? -14.825 -8.792 -0.056 1.00 84.38 233 HIS A O 1
ATOM 1922 N N . GLN A 1 234 ? -15.171 -7.699 1.871 1.00 87.06 234 GLN A N 1
ATOM 1923 C CA . GLN A 1 234 ? -14.473 -8.641 2.761 1.00 87.06 234 GLN A CA 1
ATOM 1924 C C . GLN A 1 234 ? -13.015 -8.960 2.367 1.00 87.06 234 GLN A C 1
ATOM 1926 O O . GLN A 1 234 ? -12.411 -9.902 2.877 1.00 87.06 234 GLN A O 1
ATOM 1931 N N . MET A 1 235 ? -12.403 -8.124 1.525 1.00 86.94 235 MET A N 1
ATOM 1932 C CA . MET A 1 235 ? -10.996 -8.229 1.112 1.00 86.94 235 MET A CA 1
ATOM 1933 C C . MET A 1 235 ? -10.137 -7.162 1.806 1.00 86.94 235 MET A C 1
ATOM 1935 O O . MET A 1 235 ? -10.683 -6.146 2.247 1.00 86.94 235 MET A O 1
ATOM 1939 N N . PRO A 1 236 ? -8.813 -7.365 1.916 1.00 90.19 236 PRO A N 1
ATOM 1940 C CA . PRO A 1 236 ? -7.905 -6.333 2.407 1.00 90.19 236 PRO A CA 1
ATOM 1941 C C . PRO A 1 236 ? -7.964 -5.075 1.518 1.00 90.19 236 PRO A C 1
ATOM 1943 O O . PRO A 1 236 ? -8.090 -5.213 0.299 1.00 90.19 236 PRO A O 1
ATOM 1946 N N . PRO A 1 237 ? -7.831 -3.863 2.084 1.00 90.81 237 PRO A N 1
ATOM 1947 C CA . PRO A 1 237 ? -7.929 -2.593 1.357 1.00 90.81 237 PRO A CA 1
ATOM 1948 C C . PRO A 1 237 ? -6.657 -2.260 0.555 1.00 90.81 237 PRO A C 1
ATOM 1950 O O . PRO A 1 237 ? -6.197 -1.123 0.554 1.00 90.81 237 PRO A O 1
ATOM 1953 N N . TYR A 1 238 ? -6.045 -3.242 -0.111 1.00 92.44 238 TYR A N 1
ATOM 1954 C CA . TYR A 1 238 ? -4.821 -3.046 -0.888 1.00 92.44 238 TYR A CA 1
ATOM 1955 C C . TYR A 1 238 ? -5.059 -3.330 -2.369 1.00 92.44 238 TYR A C 1
ATOM 1957 O O . TYR A 1 238 ? -5.573 -4.379 -2.752 1.00 92.44 238 TYR A O 1
ATOM 1965 N N . CYS A 1 239 ? -4.602 -2.414 -3.212 1.00 91.69 239 CYS A N 1
ATOM 1966 C CA . CYS A 1 239 ? -4.441 -2.613 -4.639 1.00 91.69 239 CYS A CA 1
ATOM 1967 C C . CYS A 1 239 ? -3.004 -3.068 -4.913 1.00 91.69 239 CYS A C 1
ATOM 1969 O O . CYS A 1 239 ? -2.046 -2.393 -4.531 1.00 91.69 239 CYS A O 1
ATOM 1971 N N . LYS A 1 240 ? -2.856 -4.225 -5.565 1.00 92.88 240 LYS A N 1
ATOM 1972 C CA . LYS A 1 240 ? -1.565 -4.746 -6.025 1.00 92.88 240 LYS A CA 1
ATOM 1973 C C . LYS A 1 240 ? -1.399 -4.440 -7.506 1.00 92.88 240 LYS A C 1
ATOM 1975 O O . LYS A 1 240 ? -2.214 -4.874 -8.314 1.00 92.88 240 LYS A O 1
ATOM 1980 N N . ILE A 1 241 ? -0.302 -3.777 -7.845 1.00 92.25 241 ILE A N 1
ATOM 1981 C CA . ILE A 1 241 ? 0.077 -3.440 -9.215 1.00 92.25 241 ILE A CA 1
ATOM 1982 C C . ILE A 1 241 ? 1.273 -4.314 -9.599 1.00 92.25 241 ILE A C 1
ATOM 1984 O O . ILE A 1 241 ? 2.235 -4.408 -8.837 1.00 92.25 241 ILE A O 1
ATOM 1988 N N . LYS A 1 242 ? 1.215 -4.951 -10.771 1.00 91.94 242 LYS A N 1
ATOM 1989 C CA . LYS A 1 242 ? 2.336 -5.669 -11.391 1.00 91.94 242 LYS A CA 1
ATOM 1990 C C . LYS A 1 242 ? 2.506 -5.178 -12.822 1.00 91.94 242 LYS A C 1
ATOM 1992 O O . LYS A 1 242 ? 1.518 -5.099 -13.545 1.00 91.94 242 LYS A O 1
ATOM 1997 N N . LEU A 1 243 ? 3.738 -4.866 -13.218 1.00 87.62 243 LEU A N 1
ATOM 1998 C CA . LEU A 1 243 ? 4.050 -4.466 -14.591 1.00 87.62 243 LEU A CA 1
ATOM 1999 C C . LEU A 1 243 ? 4.359 -5.690 -15.456 1.00 87.62 243 LEU A C 1
ATOM 2001 O O . LEU A 1 243 ? 3.802 -5.838 -16.539 1.00 87.62 243 LEU A O 1
ATOM 2005 N N . PHE A 1 244 ? 5.204 -6.586 -14.946 1.00 89.19 244 PHE A N 1
ATOM 2006 C CA . PHE A 1 244 ? 5.490 -7.878 -15.560 1.00 89.19 244 PHE A CA 1
ATOM 2007 C C . PHE A 1 244 ? 5.130 -8.996 -14.590 1.00 89.19 244 PHE A C 1
ATOM 2009 O O . PHE A 1 244 ? 5.496 -8.957 -13.411 1.00 89.19 244 PHE A O 1
ATOM 2016 N N . GLU A 1 245 ? 4.412 -9.998 -15.085 1.00 88.25 245 GLU A N 1
ATOM 2017 C CA . GLU A 1 245 ? 4.187 -11.230 -14.338 1.00 88.25 245 GLU A CA 1
ATOM 2018 C C . GLU A 1 245 ? 5.418 -12.136 -14.417 1.00 88.25 245 GLU A C 1
ATOM 2020 O O . GLU A 1 245 ? 6.130 -12.164 -15.422 1.00 88.25 245 GLU A O 1
ATOM 2025 N N . ASP A 1 246 ? 5.670 -12.872 -13.338 1.00 87.00 246 ASP A N 1
ATOM 2026 C CA . ASP A 1 246 ? 6.648 -13.953 -13.353 1.00 87.00 246 ASP A CA 1
ATOM 2027 C C . ASP A 1 246 ? 6.035 -15.169 -14.079 1.00 87.00 246 ASP A C 1
ATOM 2029 O O . ASP A 1 246 ? 4.849 -15.456 -13.880 1.00 87.00 246 ASP A O 1
ATOM 2033 N N . PRO A 1 247 ? 6.801 -15.899 -14.912 1.00 84.75 247 PRO A N 1
ATOM 2034 C CA . PRO A 1 247 ? 6.350 -17.159 -15.500 1.00 84.75 247 PRO A CA 1
ATOM 2035 C C . PRO A 1 247 ? 5.837 -18.175 -14.470 1.00 84.75 247 PRO A C 1
ATOM 2037 O O . PRO A 1 247 ? 4.975 -18.995 -14.788 1.00 84.75 247 PRO A O 1
ATOM 2040 N N . GLN A 1 248 ? 6.372 -18.147 -13.246 1.00 86.44 248 GLN A N 1
ATOM 2041 C CA . GLN A 1 248 ? 5.875 -18.946 -12.137 1.00 86.44 248 GLN A CA 1
ATOM 2042 C C . GLN A 1 248 ? 4.806 -18.174 -11.352 1.00 86.44 248 GLN A C 1
ATOM 2044 O O . GLN A 1 248 ? 5.048 -17.041 -10.930 1.00 86.44 248 GLN A O 1
ATOM 2049 N N . PRO A 1 249 ? 3.638 -18.785 -11.073 1.00 82.88 249 PRO A N 1
ATOM 2050 C CA . PRO A 1 249 ? 2.605 -18.151 -10.266 1.00 82.88 249 PRO A CA 1
ATOM 2051 C C . PRO A 1 249 ? 3.131 -17.777 -8.876 1.00 82.88 249 PRO A C 1
ATOM 2053 O O . PRO A 1 249 ? 3.345 -18.634 -8.021 1.00 82.88 249 PRO A O 1
ATOM 2056 N N . CYS A 1 250 ? 3.336 -16.484 -8.636 1.00 89.00 250 CYS A N 1
ATOM 2057 C CA . CYS A 1 250 ? 3.798 -15.988 -7.347 1.00 89.00 250 CYS A CA 1
ATOM 2058 C C . CYS A 1 250 ? 3.153 -14.645 -6.985 1.00 89.00 250 CYS A C 1
ATOM 2060 O O . CYS A 1 250 ? 2.508 -13.970 -7.801 1.00 89.00 250 CYS A O 1
ATOM 2062 N N . TRP A 1 251 ? 3.296 -14.247 -5.718 1.00 92.06 251 TRP A N 1
ATOM 2063 C CA . TRP A 1 251 ? 2.738 -12.983 -5.246 1.00 92.06 251 TRP A CA 1
ATOM 2064 C C . TRP A 1 251 ? 3.319 -11.779 -5.983 1.00 92.06 251 TRP A C 1
ATOM 2066 O O . TRP A 1 251 ? 2.561 -10.861 -6.314 1.00 92.06 251 TRP A O 1
ATOM 2076 N N . PHE A 1 252 ? 4.628 -11.806 -6.232 1.00 93.50 252 PHE A N 1
ATOM 2077 C CA . PHE A 1 252 ? 5.416 -10.702 -6.763 1.00 93.50 252 PHE A CA 1
ATOM 2078 C C . PHE A 1 252 ? 5.420 -10.698 -8.298 1.00 93.50 252 PHE A C 1
ATOM 2080 O O . PHE A 1 252 ? 5.071 -11.684 -8.945 1.00 93.50 252 PHE A O 1
ATOM 2087 N N . GLY A 1 253 ? 5.676 -9.541 -8.890 1.00 92.62 253 GLY A N 1
ATOM 2088 C CA . GLY A 1 253 ? 6.013 -9.407 -10.304 1.00 92.62 253 GLY A CA 1
ATOM 2089 C C . GLY A 1 253 ? 7.516 -9.260 -10.502 1.00 92.62 253 GLY A C 1
ATOM 2090 O O . GLY A 1 253 ? 8.289 -9.297 -9.544 1.00 92.62 253 GLY A O 1
ATOM 2091 N N . VAL A 1 254 ? 7.914 -9.044 -11.750 1.00 92.88 254 VAL A N 1
ATOM 2092 C CA . VAL A 1 254 ? 9.312 -8.859 -12.147 1.00 92.88 254 VAL A CA 1
ATOM 2093 C C . VAL A 1 254 ? 9.552 -7.387 -12.483 1.00 92.88 254 VAL A C 1
ATOM 2095 O O . VAL A 1 254 ? 8.769 -6.780 -13.208 1.00 92.88 254 VAL A O 1
ATOM 2098 N N . GLY A 1 255 ? 10.613 -6.789 -11.940 1.00 92.00 255 GLY A N 1
ATOM 2099 C CA . GLY A 1 255 ? 10.989 -5.402 -12.242 1.00 92.00 255 GLY A CA 1
ATOM 2100 C C . GLY A 1 255 ? 11.714 -5.266 -13.585 1.00 92.00 255 GLY A C 1
ATOM 2101 O O . GLY A 1 255 ? 12.342 -6.217 -14.061 1.00 92.00 255 GLY A O 1
ATOM 2102 N N . ILE A 1 256 ? 11.706 -4.065 -14.173 1.00 90.75 256 ILE A N 1
ATOM 2103 C CA . ILE A 1 256 ? 12.376 -3.768 -15.456 1.00 90.75 256 ILE A CA 1
ATOM 2104 C C . ILE A 1 256 ? 13.861 -4.131 -15.398 1.00 90.75 256 ILE A C 1
ATOM 2106 O O . ILE A 1 256 ? 14.396 -4.713 -16.341 1.00 90.75 256 ILE A O 1
ATOM 2110 N N . GLY A 1 257 ? 14.520 -3.839 -14.272 1.00 89.38 257 GLY A N 1
ATOM 2111 C CA . GLY A 1 257 ? 15.939 -4.132 -14.091 1.00 89.38 257 GLY A CA 1
ATOM 2112 C C . GLY A 1 257 ? 16.264 -5.620 -14.236 1.00 89.38 257 GLY A C 1
ATOM 2113 O O . GLY A 1 257 ? 17.284 -5.965 -14.826 1.00 89.38 257 GLY A O 1
ATOM 2114 N N . GLN A 1 258 ? 15.387 -6.514 -13.767 1.00 89.56 258 GLN A N 1
ATOM 2115 C CA . GLN A 1 258 ? 15.579 -7.960 -13.909 1.00 89.56 258 GLN A CA 1
ATOM 2116 C C . GLN A 1 258 ? 15.299 -8.428 -15.340 1.00 89.56 258 GLN A C 1
ATOM 2118 O O . GLN A 1 258 ? 16.082 -9.210 -15.879 1.00 89.56 258 GLN A O 1
ATOM 2123 N N . VAL A 1 259 ? 14.236 -7.916 -15.970 1.00 88.62 259 VAL A N 1
ATOM 2124 C CA . VAL A 1 259 ? 13.895 -8.235 -17.369 1.00 88.62 259 VAL A CA 1
ATOM 2125 C C . VAL A 1 259 ? 15.020 -7.811 -18.315 1.00 88.62 259 VAL A C 1
ATOM 2127 O O . VAL A 1 259 ? 15.397 -8.546 -19.226 1.00 88.62 259 VAL A O 1
ATOM 2130 N N . GLY A 1 260 ? 15.590 -6.631 -18.086 1.00 90.56 260 GLY A N 1
ATOM 2131 C CA . GLY A 1 260 ? 16.609 -6.058 -18.947 1.00 90.56 260 GLY A CA 1
ATOM 2132 C C . GLY A 1 260 ? 18.054 -6.398 -18.571 1.00 90.56 260 GLY A C 1
ATOM 2133 O O . GLY A 1 260 ? 18.954 -6.137 -19.371 1.00 90.56 260 GLY A O 1
ATOM 2134 N N . LYS A 1 261 ? 18.304 -7.029 -17.415 1.00 91.31 261 LYS A N 1
ATOM 2135 C CA . LYS A 1 261 ? 19.651 -7.420 -16.957 1.00 91.31 261 LYS A CA 1
ATOM 2136 C C . LYS A 1 261 ? 20.510 -8.093 -18.043 1.00 91.31 261 LYS A C 1
ATOM 2138 O O . LYS A 1 261 ? 21.647 -7.660 -18.226 1.00 91.31 261 LYS A O 1
ATOM 2143 N N . PRO A 1 262 ? 20.007 -9.065 -18.832 1.00 92.44 262 PRO A N 1
ATOM 2144 C CA . PRO A 1 262 ? 20.818 -9.685 -19.882 1.00 92.44 262 PRO A CA 1
ATOM 2145 C C . PRO A 1 262 ? 21.293 -8.689 -20.951 1.00 92.44 262 PRO A C 1
ATOM 2147 O O . PRO A 1 262 ? 22.396 -8.819 -21.480 1.00 92.44 262 PRO A O 1
ATOM 2150 N N . THR A 1 263 ? 20.473 -7.687 -21.275 1.00 92.06 263 THR A N 1
ATOM 2151 C CA . THR A 1 263 ? 20.821 -6.614 -22.217 1.00 92.06 263 THR A CA 1
ATOM 2152 C C . THR A 1 263 ? 21.839 -5.658 -21.600 1.00 92.06 263 THR A C 1
ATOM 2154 O O . THR A 1 263 ? 22.813 -5.300 -22.260 1.00 92.06 263 THR A O 1
ATOM 2157 N N . GLN A 1 264 ? 21.656 -5.302 -20.327 1.00 90.88 264 GLN A N 1
ATOM 2158 C CA . GLN A 1 264 ? 22.576 -4.456 -19.565 1.00 90.88 264 GLN A CA 1
ATOM 2159 C C . GLN A 1 264 ? 23.992 -5.054 -19.515 1.00 90.88 264 GLN A C 1
ATOM 2161 O O . GLN A 1 264 ? 24.970 -4.380 -19.844 1.00 90.88 264 GLN A O 1
ATOM 2166 N N . ASP A 1 265 ? 24.096 -6.344 -19.188 1.00 92.12 265 ASP A N 1
ATOM 2167 C CA . ASP A 1 265 ? 25.373 -7.058 -19.095 1.00 92.12 265 ASP A CA 1
ATOM 2168 C C . ASP A 1 265 ? 26.081 -7.132 -20.461 1.00 92.12 265 ASP A C 1
ATOM 2170 O O . ASP A 1 265 ? 27.297 -6.939 -20.561 1.00 92.12 265 ASP A O 1
ATOM 2174 N N . ARG A 1 266 ? 25.322 -7.353 -21.545 1.00 92.06 266 ARG A N 1
ATOM 2175 C CA . ARG A 1 266 ? 25.860 -7.375 -22.917 1.00 92.06 266 ARG A CA 1
ATOM 2176 C C . ARG A 1 266 ? 26.407 -6.018 -23.346 1.00 92.06 266 ARG A C 1
ATOM 2178 O O . ARG A 1 266 ? 27.481 -5.970 -23.941 1.00 92.06 266 ARG A O 1
ATOM 2185 N N . ILE A 1 267 ? 25.695 -4.932 -23.056 1.00 91.62 267 ILE A N 1
ATOM 2186 C CA . ILE A 1 267 ? 26.124 -3.577 -23.428 1.00 91.62 267 ILE A CA 1
ATOM 2187 C C . ILE A 1 267 ? 27.388 -3.191 -22.671 1.00 91.62 267 ILE A C 1
ATOM 2189 O O . ILE A 1 267 ? 28.355 -2.760 -23.297 1.00 91.62 267 ILE A O 1
ATOM 2193 N N . ASN A 1 268 ? 27.419 -3.426 -21.358 1.00 91.25 268 ASN A N 1
ATOM 2194 C CA . ASN A 1 268 ? 28.607 -3.173 -20.546 1.00 91.25 268 ASN A CA 1
ATOM 2195 C C . ASN A 1 268 ? 29.818 -3.936 -21.092 1.00 91.25 268 ASN A C 1
ATOM 2197 O O . ASN A 1 268 ? 30.899 -3.370 -21.236 1.00 91.25 268 ASN A O 1
ATOM 2201 N N . LYS A 1 269 ? 29.632 -5.201 -21.488 1.00 91.56 269 LYS A N 1
ATOM 2202 C CA . LYS A 1 269 ? 30.697 -5.990 -22.115 1.00 91.56 269 LYS A CA 1
ATOM 2203 C C . LYS A 1 269 ? 31.191 -5.374 -23.427 1.00 91.56 269 LYS A C 1
ATOM 2205 O O . LYS A 1 269 ? 32.397 -5.275 -23.621 1.00 91.56 269 LYS A O 1
ATOM 2210 N N . ILE A 1 270 ? 30.288 -4.958 -24.316 1.00 92.50 270 ILE A N 1
ATOM 2211 C CA . ILE A 1 270 ? 30.655 -4.357 -25.610 1.00 92.50 270 ILE A CA 1
ATOM 2212 C C . ILE A 1 270 ? 31.414 -3.042 -25.410 1.00 92.50 270 ILE A C 1
ATOM 2214 O O . ILE A 1 270 ? 32.404 -2.805 -26.099 1.00 92.50 270 ILE A O 1
ATOM 2218 N N . VAL A 1 271 ? 30.961 -2.186 -24.492 1.00 90.62 271 VAL A N 1
ATOM 2219 C CA . VAL A 1 271 ? 31.601 -0.890 -24.229 1.00 90.62 271 VAL A CA 1
ATOM 2220 C C . VAL A 1 271 ? 33.000 -1.081 -23.662 1.00 90.62 271 VAL A C 1
ATOM 2222 O O . VAL A 1 271 ? 33.939 -0.500 -24.198 1.00 90.62 271 VAL A O 1
ATOM 2225 N N . ASN A 1 272 ? 33.160 -1.954 -22.669 1.00 89.75 272 ASN A N 1
ATOM 2226 C CA . ASN A 1 272 ? 34.471 -2.219 -22.080 1.00 89.75 272 ASN A CA 1
ATOM 2227 C C . ASN A 1 272 ? 35.439 -2.838 -23.100 1.00 89.75 272 ASN A C 1
ATOM 2229 O O . ASN A 1 272 ? 36.542 -2.336 -23.263 1.00 89.75 272 ASN A O 1
ATOM 2233 N N . GLN A 1 273 ? 34.993 -3.808 -23.909 1.00 89.69 273 GLN A N 1
ATOM 2234 C CA . GLN A 1 273 ? 35.826 -4.365 -24.987 1.00 89.69 273 GLN A CA 1
ATOM 2235 C C . GLN A 1 273 ? 36.254 -3.318 -26.026 1.00 89.69 273 GLN A C 1
ATOM 2237 O O . GLN A 1 273 ? 37.335 -3.413 -26.605 1.00 89.69 273 GLN A O 1
ATOM 2242 N N . ARG A 1 274 ? 35.400 -2.330 -26.315 1.00 89.12 274 ARG A N 1
ATOM 2243 C CA . ARG A 1 274 ? 35.749 -1.237 -27.231 1.00 89.12 274 ARG A CA 1
ATOM 2244 C C . ARG A 1 274 ? 36.781 -0.298 -26.622 1.00 89.12 274 ARG A C 1
ATOM 2246 O O . ARG A 1 274 ? 37.682 0.105 -27.347 1.00 89.12 274 ARG A O 1
ATOM 2253 N N . LEU A 1 275 ? 36.653 0.030 -25.338 1.00 87.00 275 LEU A N 1
ATOM 2254 C CA . LEU A 1 275 ? 37.632 0.849 -24.622 1.00 87.00 275 LEU A CA 1
ATOM 2255 C C . LEU A 1 275 ? 38.993 0.152 -24.574 1.00 87.00 275 LEU A C 1
ATOM 2257 O O . LEU A 1 275 ? 39.976 0.750 -24.998 1.00 87.00 275 LEU A O 1
ATOM 2261 N N . ASP A 1 276 ? 39.023 -1.141 -24.238 1.00 86.50 276 ASP A N 1
ATOM 2262 C CA . ASP A 1 276 ? 40.253 -1.942 -24.245 1.00 86.50 276 ASP A CA 1
ATOM 2263 C C . ASP A 1 276 ? 40.939 -1.917 -25.622 1.00 86.50 276 ASP A C 1
ATOM 2265 O O . ASP A 1 276 ? 42.154 -1.756 -25.731 1.00 86.50 276 ASP A O 1
ATOM 2269 N N . ASN A 1 277 ? 40.163 -2.036 -26.706 1.00 86.50 277 ASN A N 1
ATOM 2270 C CA . ASN A 1 277 ? 40.699 -1.958 -28.066 1.00 86.50 277 ASN A CA 1
ATOM 2271 C C . ASN A 1 277 ? 41.281 -0.575 -28.395 1.00 86.50 277 ASN A C 1
ATOM 2273 O O . ASN A 1 277 ? 42.297 -0.497 -29.084 1.00 86.50 277 ASN A O 1
ATOM 2277 N N . VAL A 1 278 ? 40.643 0.507 -27.938 1.00 85.19 278 VAL A N 1
ATOM 2278 C CA . VAL A 1 278 ? 41.138 1.878 -28.136 1.00 85.19 278 VAL A CA 1
ATOM 2279 C C . VAL A 1 278 ? 42.438 2.086 -27.364 1.00 85.19 278 VAL A C 1
ATOM 2281 O O . VAL A 1 278 ? 43.418 2.550 -27.948 1.00 85.19 278 VAL A O 1
ATOM 2284 N N . ASP A 1 279 ? 42.489 1.661 -26.104 1.00 84.81 279 ASP A N 1
ATOM 2285 C CA . ASP A 1 279 ? 43.681 1.767 -25.261 1.00 84.81 279 ASP A CA 1
ATOM 2286 C C . ASP A 1 279 ? 44.854 0.962 -25.838 1.00 84.81 279 ASP A C 1
ATOM 2288 O O . ASP A 1 279 ? 45.995 1.429 -25.855 1.00 84.81 279 ASP A O 1
ATOM 2292 N N . LEU A 1 280 ? 44.590 -0.226 -26.392 1.00 84.75 280 LEU A N 1
ATOM 2293 C CA . LEU A 1 280 ? 45.603 -1.034 -27.080 1.00 84.75 280 LEU A CA 1
ATOM 2294 C C . LEU A 1 280 ? 46.165 -0.362 -28.339 1.00 84.75 280 LEU A C 1
ATOM 2296 O O . LEU A 1 280 ? 47.329 -0.586 -28.675 1.00 84.75 280 LEU A O 1
ATOM 2300 N N . VAL A 1 281 ? 45.356 0.415 -29.062 1.00 85.31 281 VAL A N 1
ATOM 2301 C CA . VAL A 1 281 ? 45.805 1.151 -30.254 1.00 85.31 281 VAL A CA 1
ATOM 2302 C C . VAL A 1 281 ? 46.621 2.378 -29.857 1.00 85.31 281 VAL A C 1
ATOM 2304 O O . VAL A 1 281 ? 47.677 2.608 -30.442 1.00 85.31 281 VAL A O 1
ATOM 2307 N N . LEU A 1 282 ? 46.170 3.132 -28.852 1.00 77.94 282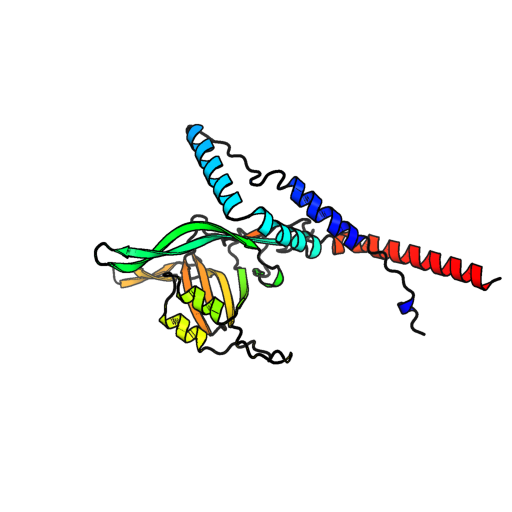 LEU A N 1
ATOM 2308 C CA . LEU A 1 282 ? 46.854 4.337 -28.377 1.00 77.94 282 LEU A CA 1
ATOM 2309 C C . LEU A 1 282 ? 48.216 4.024 -27.746 1.00 77.94 282 LEU A C 1
ATOM 2311 O O . LEU A 1 282 ? 49.173 4.743 -27.996 1.00 77.94 282 LEU A O 1
ATOM 2315 N N . ASN A 1 283 ? 48.336 2.921 -27.002 1.00 75.25 283 ASN A N 1
ATOM 2316 C CA . ASN A 1 283 ? 49.594 2.517 -26.357 1.00 75.25 283 ASN A CA 1
ATOM 2317 C C . ASN A 1 283 ? 50.632 1.896 -27.316 1.00 75.25 283 ASN A C 1
ATOM 2319 O O . ASN A 1 283 ? 51.734 1.554 -26.887 1.00 75.25 283 ASN A O 1
ATOM 2323 N N . LYS A 1 284 ? 50.286 1.683 -28.594 1.00 65.69 284 LYS A N 1
ATOM 2324 C CA . LYS A 1 284 ? 51.211 1.182 -29.629 1.00 65.69 284 LYS A CA 1
ATOM 2325 C C . LYS A 1 284 ? 51.883 2.294 -30.448 1.00 65.69 284 LYS A C 1
ATOM 2327 O O . LYS A 1 284 ? 52.709 1.961 -31.299 1.00 65.69 284 LYS A O 1
ATOM 2332 N N . GLN A 1 285 ? 51.520 3.559 -30.230 1.00 49.28 285 GLN A N 1
ATOM 2333 C CA . GLN A 1 285 ? 52.195 4.741 -30.786 1.00 49.28 285 GLN A CA 1
ATOM 2334 C C . GLN A 1 285 ? 53.200 5.300 -29.781 1.00 49.28 285 GLN A C 1
ATOM 2336 O O . GLN A 1 285 ? 54.250 5.793 -30.249 1.00 49.28 285 GLN A O 1
#

Organism: NCBI:txid412755

Secondary structure (DSSP, 8-state):
--GGGG-----HHHHHHHHHHHHHHHHH-SSSS-------SS--HHHHHHHHHHHHHHHHHTTHHHHHHHHHHHHHHHSEEEEEEEEEEEEEEEEE-TTS-EEEEEEEEEEEEEEE-GGGEEE-TT--STTSSS-EEEEEEEEHHHHHHHHHSTTS-HHHHHHHHHSPPTT-----SSS----EEEEEEEEEEEEEEEE-TTS-EEEEEEEEEEEEEETTTEEEEEEE--STT-S-SEEEEESEE-SS--SSEE-HHHHHHHHHHHHHHHHHHHHHHHHHHHTT-

pLDDT: mean 84.01, std 11.28, range [43.56, 95.69]

Sequence (285 aa):
GFDWQNAVNVPLMVEGEQTITPRLFVALFPNDAPMDVKVEGDAPEEQGIRIKGIIQHHFRVADVPGECYPAMTQCSLLGTGYVEGGQWFIRKGWQIDNKEERYFVPIEKRPDAKFVNWFELYPHPAKMRMNDTLPIIRKRYIDAETLKKLAVDSQWDAKKLKEALDSECPAYTESKYKGTRQKEYEILEYWGPWDESFEDDNGEEKKRIAVPYWIIVVNRSVRLRGIPNPYNHQMPPYCKIKLFEDPQPCWFGVGIGQVGKPTQDRINKIVNQRLDNVDLVLNKQ

Radius of gyration: 25.8 Å; chains: 1; bounding box: 85×49×58 Å